Protein AF-A0A3R7FUA7-F1 (afdb_monomer)

Foldseek 3Di:
DDDPVVLVVVLVVLLVVLLVQLQVCVVPDPVVVVCVVVVFDFPPLCLLAAVLPSALLSLLLSCVVNVLPPCSSLSSLQSNLVVNVVVADDVNCPPDPVLSVLSNVLSNQLSVLQSVLDDPDNDLVSQLQSQLVSSLSSVVSNQVSCCVPVVTHGDPVCVVVSSVSSSNSRSVSRNVSVVVSVVVVVVVVD

pLDDT: mean 88.36, std 11.58, range [45.75, 98.44]

Solvent-accessible surface area (backbone atoms only — not comparable to full-atom values): 9441 Å² total; per-residue (Å²): 131,85,73,63,58,71,62,53,52,53,41,52,51,41,25,54,52,27,17,49,50,25,28,52,50,60,74,66,55,65,47,72,62,57,31,58,74,68,71,55,72,46,73,70,51,53,45,28,66,39,24,2,65,37,43,32,17,28,24,36,32,26,14,57,74,51,69,60,43,86,61,37,13,30,51,16,27,38,42,22,56,53,54,39,51,74,77,41,48,65,97,70,54,76,74,70,72,63,60,61,56,44,44,43,51,17,24,40,50,23,10,49,34,42,45,75,35,60,52,101,73,85,43,66,67,51,30,16,53,20,16,10,52,15,33,37,52,24,50,49,45,48,46,51,52,40,29,76,76,67,72,49,56,63,49,75,89,49,42,70,58,46,50,51,42,11,22,50,22,1,16,50,14,22,40,50,25,49,53,58,54,51,52,54,55,57,64,76,73,111

Sequence (190 aa):
MPTNDSSTIKNLLTIFVCAGAGTTINLTIPMKHILNSLGIFGPAGGMILFGGFIFVLWVTLAHLTTGCKKLSGVSTAILIPAFCMLVSPWYGVIDPPWFGIYGIIAFLIMGLMVEFSCKSKLSFARLGIGGGVANLLCLTVTWLAIGFHSHVWPSARFLPLYLAVAFMSGAVGAVIALVLTQRKKHETSL

Structure (mmCIF, N/CA/C/O backbone):
data_AF-A0A3R7FUA7-F1
#
_entry.id   AF-A0A3R7FUA7-F1
#
loop_
_atom_site.group_PDB
_atom_site.id
_atom_site.type_symbol
_atom_site.label_atom_id
_atom_site.label_alt_id
_atom_site.label_comp_id
_atom_site.label_asym_id
_atom_site.label_entity_id
_atom_site.label_seq_id
_atom_site.pdbx_PDB_ins_code
_atom_site.Cartn_x
_atom_site.Cartn_y
_atom_site.Cartn_z
_atom_site.occupancy
_atom_site.B_iso_or_equiv
_atom_site.auth_seq_id
_atom_site.auth_comp_id
_atom_site.auth_asym_id
_atom_site.auth_atom_id
_atom_site.pdbx_PDB_model_num
ATOM 1 N N . MET A 1 1 ? -0.866 1.221 36.320 1.00 45.75 1 MET A N 1
ATOM 2 C CA . MET A 1 1 ? -1.993 0.479 35.712 1.00 45.75 1 MET A CA 1
ATOM 3 C C . MET A 1 1 ? -1.415 -0.747 35.030 1.00 45.75 1 MET A C 1
ATOM 5 O O . MET A 1 1 ? -0.568 -0.546 34.167 1.00 45.75 1 MET A O 1
ATOM 9 N N . PRO A 1 2 ? -1.785 -1.976 35.423 1.00 46.53 2 PRO A N 1
ATOM 10 C CA . PRO A 1 2 ? -1.319 -3.158 34.716 1.00 46.53 2 PRO A CA 1
ATOM 11 C C . PRO A 1 2 ? -1.917 -3.130 33.308 1.00 46.53 2 PRO A C 1
ATOM 13 O O . PRO A 1 2 ? -3.118 -2.908 33.129 1.00 46.53 2 PRO A O 1
ATOM 16 N N . THR A 1 3 ? -1.064 -3.265 32.301 1.00 54.94 3 THR A N 1
ATOM 17 C CA . THR A 1 3 ? -1.494 -3.478 30.925 1.00 54.94 3 THR A CA 1
ATOM 18 C C . THR A 1 3 ? -2.333 -4.745 30.894 1.00 54.94 3 THR A C 1
ATOM 20 O O . THR A 1 3 ? -1.952 -5.766 31.449 1.00 54.94 3 THR A O 1
ATOM 23 N N . ASN A 1 4 ? -3.521 -4.683 30.299 1.00 66.00 4 ASN A N 1
ATOM 24 C CA . ASN A 1 4 ? -4.344 -5.871 30.128 1.00 66.00 4 ASN A CA 1
ATOM 25 C C . ASN A 1 4 ? -3.688 -6.739 29.038 1.00 66.00 4 ASN A C 1
ATOM 27 O O . ASN A 1 4 ? -3.966 -6.552 27.848 1.00 66.00 4 ASN A O 1
ATOM 31 N N . ASP A 1 5 ? -2.754 -7.604 29.439 1.00 69.69 5 ASP A N 1
ATOM 32 C CA . ASP A 1 5 ? -1.821 -8.334 28.568 1.00 69.69 5 ASP A CA 1
ATOM 33 C C . ASP A 1 5 ? -2.534 -9.128 27.466 1.00 69.69 5 ASP A C 1
ATOM 35 O O . ASP A 1 5 ? -2.086 -9.148 26.319 1.00 69.69 5 ASP A O 1
ATOM 39 N N . SER A 1 6 ? -3.725 -9.658 27.764 1.00 79.06 6 SER A N 1
ATOM 40 C CA . SER A 1 6 ? -4.599 -10.328 26.792 1.00 79.06 6 SER A CA 1
ATOM 41 C C . SER A 1 6 ? -4.962 -9.425 25.603 1.00 79.06 6 SER A C 1
ATOM 43 O O . SER A 1 6 ? -4.896 -9.830 24.438 1.00 79.06 6 SER A O 1
ATOM 45 N N . SER A 1 7 ? -5.278 -8.154 25.870 1.00 84.62 7 SER A N 1
ATOM 46 C CA . SER A 1 7 ? -5.603 -7.185 24.820 1.00 84.62 7 SER A CA 1
ATOM 47 C C . SER A 1 7 ? -4.377 -6.823 23.981 1.00 84.62 7 SER A C 1
ATOM 49 O O . SER A 1 7 ? -4.491 -6.642 22.768 1.00 84.62 7 SER A O 1
ATOM 51 N N . THR A 1 8 ? -3.194 -6.743 24.591 1.00 89.00 8 THR A N 1
ATOM 52 C CA . THR A 1 8 ? -1.937 -6.441 23.896 1.00 89.00 8 THR A CA 1
ATOM 53 C C . THR A 1 8 ? -1.554 -7.578 22.956 1.00 89.00 8 THR A C 1
ATOM 55 O O . THR A 1 8 ? -1.339 -7.328 21.768 1.00 89.00 8 THR A O 1
ATOM 58 N N . ILE A 1 9 ? -1.580 -8.822 23.443 1.00 92.44 9 ILE A N 1
ATOM 59 C CA . ILE A 1 9 ? -1.290 -10.026 22.651 1.00 92.44 9 ILE A CA 1
ATOM 60 C C . ILE A 1 9 ? -2.230 -10.118 21.447 1.00 92.44 9 ILE A C 1
ATOM 62 O O . ILE A 1 9 ? -1.773 -10.314 20.324 1.00 92.44 9 ILE A O 1
ATOM 66 N N . LYS A 1 10 ? -3.535 -9.886 21.641 1.00 92.94 10 LYS A N 1
ATOM 67 C CA . LYS A 1 10 ? -4.516 -9.888 20.545 1.00 92.94 10 LYS A CA 1
ATOM 68 C C . LYS A 1 10 ? -4.187 -8.866 19.449 1.00 92.94 10 LYS A C 1
ATOM 70 O O . LYS A 1 10 ? -4.361 -9.160 18.265 1.00 92.94 10 LYS A O 1
ATOM 75 N N . ASN A 1 11 ? -3.718 -7.673 19.818 1.00 94.44 11 ASN A N 1
ATOM 76 C CA . ASN A 1 11 ? -3.354 -6.644 18.839 1.00 94.44 11 ASN A CA 1
ATOM 77 C C . ASN A 1 11 ? -2.094 -7.023 18.061 1.00 94.44 11 ASN A C 1
ATOM 79 O O . ASN A 1 11 ? -2.078 -6.878 16.842 1.00 94.44 11 ASN A O 1
ATOM 83 N N . LEU A 1 12 ? -1.076 -7.545 18.750 1.00 96.06 12 LEU A N 1
ATOM 84 C CA . LEU A 1 12 ? 0.135 -8.045 18.102 1.00 96.06 12 LEU A CA 1
ATOM 85 C C . LEU A 1 12 ? -0.204 -9.181 17.136 1.00 96.06 12 LEU A C 1
ATOM 87 O O . LEU A 1 12 ? 0.150 -9.101 15.965 1.00 96.06 12 LEU A O 1
ATOM 91 N N . LEU A 1 13 ? -0.984 -10.170 17.577 1.00 96.62 13 LEU A N 1
ATOM 92 C CA . LEU A 1 13 ? -1.447 -11.262 16.720 1.00 96.62 13 LEU A CA 1
ATOM 93 C C . LEU A 1 13 ? -2.144 -10.728 15.461 1.00 96.62 13 LEU A C 1
ATOM 95 O O . LEU A 1 13 ? -1.849 -11.171 14.359 1.00 96.62 13 LEU A O 1
ATOM 99 N N . THR A 1 14 ? -3.029 -9.741 15.613 1.00 96.75 14 THR A N 1
ATOM 100 C CA . THR A 1 14 ? -3.745 -9.126 14.485 1.00 96.75 14 THR A CA 1
ATOM 101 C C . THR A 1 14 ? -2.782 -8.497 13.474 1.00 96.75 14 THR A C 1
ATOM 103 O O . THR A 1 14 ? -2.931 -8.721 12.274 1.00 96.75 14 THR A O 1
ATOM 106 N N . ILE A 1 15 ? -1.790 -7.739 13.954 1.00 98.06 15 ILE A N 1
ATOM 107 C CA . ILE A 1 15 ? -0.757 -7.102 13.124 1.00 98.06 15 ILE A CA 1
ATOM 108 C C . ILE A 1 15 ? 0.034 -8.164 12.349 1.00 98.06 15 ILE A C 1
ATOM 110 O O . ILE A 1 15 ? 0.140 -8.079 11.127 1.00 98.06 15 ILE A O 1
ATOM 114 N N . PHE A 1 16 ? 0.533 -9.192 13.041 1.00 98.12 16 PHE A N 1
ATOM 115 C CA . PHE A 1 16 ? 1.328 -10.261 12.431 1.00 98.12 16 PHE A CA 1
ATOM 116 C C . PHE A 1 16 ? 0.525 -11.085 11.419 1.00 98.12 16 PHE A C 1
ATOM 118 O O . PHE A 1 16 ? 1.023 -11.356 10.329 1.00 98.12 16 PHE A O 1
ATOM 125 N N . VAL A 1 17 ? -0.724 -11.440 11.735 1.00 98.06 17 VAL A N 1
ATOM 126 C CA . VAL A 1 17 ? -1.598 -12.205 10.831 1.00 98.06 17 VAL A CA 1
ATOM 127 C C . VAL A 1 17 ? -1.921 -11.407 9.570 1.00 98.06 17 VAL A C 1
ATOM 129 O O . VAL A 1 17 ? -1.840 -11.951 8.473 1.00 98.06 17 VAL A O 1
ATOM 132 N N . CYS A 1 18 ? -2.249 -10.119 9.696 1.00 98.19 18 CYS A 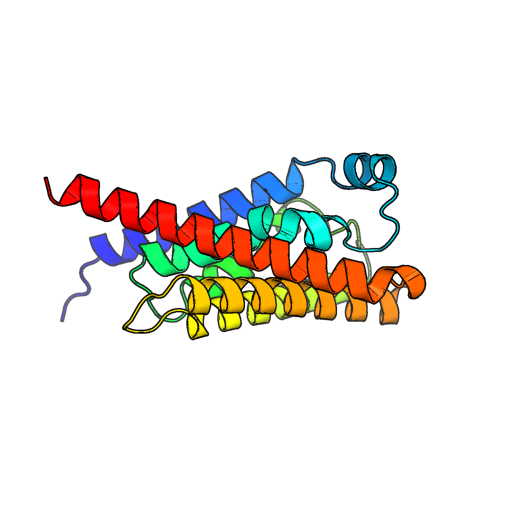N 1
ATOM 133 C CA . CYS A 1 18 ? -2.547 -9.287 8.530 1.00 98.19 18 CYS A CA 1
ATOM 134 C C . CYS A 1 18 ? -1.304 -9.060 7.660 1.00 98.19 18 CYS A C 1
ATOM 136 O O . CYS A 1 18 ? -1.396 -9.157 6.438 1.00 98.19 18 CYS A O 1
ATOM 138 N N . ALA A 1 19 ? -0.145 -8.805 8.275 1.00 97.81 19 ALA A N 1
ATOM 139 C CA . ALA A 1 19 ? 1.112 -8.686 7.542 1.00 97.81 19 ALA A CA 1
ATOM 140 C C . ALA A 1 19 ? 1.454 -9.994 6.813 1.00 97.81 19 ALA A C 1
ATOM 142 O O . ALA A 1 19 ? 1.740 -9.973 5.620 1.00 97.81 19 ALA A O 1
ATOM 143 N N . GLY A 1 20 ? 1.330 -11.134 7.500 1.00 96.88 20 GLY A N 1
ATOM 144 C CA . GLY A 1 20 ? 1.525 -12.460 6.918 1.00 96.88 20 GLY A CA 1
ATOM 145 C C . GLY A 1 20 ? 0.591 -12.724 5.739 1.00 96.88 20 GLY A C 1
ATOM 146 O O . GLY A 1 20 ? 1.057 -13.137 4.686 1.00 96.88 20 GLY A O 1
ATOM 147 N N . ALA A 1 21 ? -0.701 -12.409 5.863 1.00 97.19 21 ALA A N 1
ATOM 148 C CA . ALA A 1 21 ? -1.664 -12.573 4.775 1.00 97.19 21 ALA A CA 1
ATOM 149 C C . ALA A 1 21 ? -1.300 -11.730 3.540 1.00 97.19 21 ALA A C 1
ATOM 151 O O . ALA A 1 21 ? -1.256 -12.264 2.430 1.00 97.19 21 ALA A O 1
ATOM 152 N N . GLY A 1 22 ? -0.973 -10.446 3.725 1.00 95.69 22 GLY A N 1
ATOM 153 C CA . GLY A 1 22 ? -0.523 -9.579 2.631 1.00 95.69 22 GLY A CA 1
ATOM 154 C C . GLY A 1 22 ? 0.750 -10.102 1.957 1.00 95.69 22 GLY A C 1
ATOM 155 O O . GLY A 1 22 ? 0.827 -10.169 0.730 1.00 95.69 22 GLY A O 1
ATOM 156 N N . THR A 1 23 ? 1.721 -10.561 2.751 1.00 94.38 23 THR A N 1
ATOM 157 C CA . THR A 1 23 ? 2.947 -11.213 2.269 1.00 94.38 23 THR A CA 1
ATOM 158 C C . THR A 1 23 ? 2.655 -12.485 1.478 1.00 94.38 23 THR A C 1
ATOM 160 O O . THR A 1 23 ? 3.141 -12.628 0.358 1.00 94.38 23 THR A O 1
ATOM 163 N N . THR A 1 24 ? 1.854 -13.408 2.013 1.00 93.81 24 THR A N 1
ATOM 164 C CA . THR A 1 24 ? 1.534 -14.677 1.347 1.00 93.81 24 THR A CA 1
ATOM 165 C C . THR A 1 24 ? 0.848 -14.431 0.012 1.00 93.81 24 THR A C 1
ATOM 167 O O . THR A 1 24 ? 1.224 -15.035 -0.989 1.00 93.81 24 THR A O 1
ATOM 170 N N . ILE A 1 25 ? -0.111 -13.506 -0.044 1.00 92.81 25 ILE A N 1
ATOM 171 C CA . ILE A 1 25 ? -0.789 -13.144 -1.292 1.00 92.81 25 ILE A CA 1
ATOM 172 C C . ILE A 1 25 ? 0.213 -12.557 -2.293 1.00 92.81 25 ILE A C 1
ATOM 174 O O . ILE A 1 25 ? 0.232 -12.961 -3.454 1.00 92.81 25 ILE A O 1
ATOM 178 N N . ASN A 1 26 ? 1.091 -11.657 -1.842 1.00 90.81 26 ASN A N 1
ATOM 179 C CA . ASN A 1 26 ? 2.112 -11.055 -2.696 1.00 90.81 26 ASN A CA 1
ATOM 180 C C . ASN A 1 26 ? 3.083 -12.088 -3.295 1.00 90.81 26 ASN A C 1
ATOM 182 O O . ASN A 1 26 ? 3.507 -11.935 -4.436 1.00 90.81 26 ASN A O 1
ATOM 186 N N . LEU A 1 27 ? 3.435 -13.131 -2.539 1.00 88.56 27 LEU A N 1
ATOM 187 C CA . LEU A 1 27 ? 4.371 -14.170 -2.981 1.00 88.56 27 LEU A CA 1
ATOM 188 C C . LEU A 1 27 ? 3.715 -15.262 -3.840 1.00 88.56 27 LEU A C 1
ATOM 190 O O . LEU A 1 27 ? 4.407 -15.932 -4.601 1.00 88.56 27 LEU A O 1
ATOM 194 N N . THR A 1 28 ? 2.401 -15.461 -3.721 1.00 87.88 28 THR A N 1
ATOM 195 C CA . THR A 1 28 ? 1.694 -16.572 -4.384 1.00 87.88 28 THR A CA 1
ATOM 196 C C . THR A 1 28 ? 1.046 -16.183 -5.705 1.00 87.88 28 THR A C 1
ATOM 198 O O . THR A 1 28 ? 0.935 -17.029 -6.592 1.00 87.88 28 THR A O 1
ATOM 201 N N . ILE A 1 29 ? 0.620 -14.928 -5.878 1.00 83.69 29 ILE A N 1
ATOM 202 C CA . ILE A 1 29 ? -0.027 -14.511 -7.125 1.00 83.69 29 ILE A CA 1
ATOM 203 C C . ILE A 1 29 ? 1.041 -14.285 -8.213 1.00 83.69 29 ILE A C 1
ATOM 205 O O . ILE A 1 29 ? 1.915 -13.429 -8.043 1.00 83.69 29 ILE A O 1
ATOM 209 N N . PRO A 1 30 ? 0.963 -14.967 -9.377 1.00 82.56 30 PRO A N 1
ATOM 210 C CA . PRO A 1 30 ? 1.923 -14.813 -10.470 1.00 82.56 30 PRO A CA 1
ATOM 211 C C . PRO A 1 30 ? 1.677 -13.510 -11.249 1.00 82.56 30 PRO A C 1
ATOM 213 O O . PRO A 1 30 ? 1.289 -13.512 -12.420 1.00 82.56 30 PRO A O 1
ATOM 216 N N . MET A 1 31 ? 1.927 -12.370 -10.600 1.00 82.06 31 MET A N 1
ATOM 217 C CA . MET A 1 31 ? 1.611 -11.032 -11.108 1.00 82.06 31 MET A CA 1
ATOM 218 C C . MET A 1 31 ? 2.190 -10.771 -12.493 1.00 82.06 31 MET A C 1
ATOM 220 O O . MET A 1 31 ? 1.509 -10.211 -13.345 1.00 82.06 31 MET A O 1
ATOM 224 N N . LYS A 1 32 ? 3.416 -11.232 -12.758 1.00 76.50 32 LYS A N 1
ATOM 225 C CA . LYS A 1 32 ? 4.060 -11.073 -14.068 1.00 76.50 32 LYS A CA 1
ATOM 226 C C . LYS A 1 32 ? 3.235 -11.698 -15.201 1.00 76.50 32 LYS A C 1
ATOM 228 O O . LYS A 1 32 ? 3.101 -11.093 -16.258 1.00 76.50 32 LYS A O 1
ATOM 233 N N . HIS A 1 33 ? 2.661 -12.880 -14.980 1.00 80.50 33 HIS A N 1
ATOM 234 C CA . HIS A 1 33 ? 1.864 -13.570 -15.993 1.00 80.50 33 HIS A CA 1
ATOM 235 C C . HIS A 1 33 ? 0.512 -12.877 -16.225 1.00 80.50 33 HIS A C 1
ATOM 237 O O . HIS A 1 33 ? 0.109 -12.660 -17.369 1.00 80.50 33 HIS A O 1
ATOM 243 N N . ILE A 1 34 ? -0.146 -12.454 -15.141 1.00 83.12 34 ILE A N 1
ATOM 244 C CA . ILE A 1 34 ? -1.426 -11.734 -15.195 1.00 83.12 34 ILE A CA 1
ATOM 245 C C . ILE A 1 34 ? -1.263 -10.396 -15.929 1.00 83.12 34 ILE A C 1
ATOM 247 O O . ILE A 1 34 ? -2.035 -10.085 -16.831 1.00 83.12 34 ILE A O 1
ATOM 251 N N . LEU A 1 35 ? -0.237 -9.615 -15.584 1.00 82.62 35 LEU A N 1
ATOM 252 C CA . LEU A 1 35 ? -0.007 -8.287 -16.163 1.00 82.62 35 LEU A CA 1
ATOM 253 C C . LEU A 1 35 ? 0.345 -8.353 -17.648 1.00 82.62 35 LEU A C 1
ATOM 255 O O . LEU A 1 35 ? -0.184 -7.561 -18.425 1.00 82.62 35 LEU A O 1
ATOM 259 N N . ASN A 1 36 ? 1.167 -9.329 -18.048 1.00 79.88 36 ASN A N 1
ATOM 260 C CA . ASN A 1 36 ? 1.481 -9.560 -19.457 1.00 79.88 36 ASN A CA 1
ATOM 261 C C . ASN A 1 36 ? 0.218 -9.891 -20.266 1.00 79.88 36 ASN A C 1
ATOM 263 O O . ASN A 1 36 ? 0.051 -9.380 -21.369 1.00 79.88 36 ASN A O 1
ATOM 267 N N . SER A 1 37 ? -0.690 -10.690 -19.699 1.00 83.81 37 SER A N 1
ATOM 268 C CA . SER A 1 37 ? -1.960 -11.049 -20.347 1.00 83.81 37 SER A CA 1
ATOM 269 C C . SER A 1 37 ? -2.912 -9.855 -20.490 1.00 83.81 37 SER A C 1
ATOM 271 O O . SER A 1 37 ? -3.706 -9.805 -21.423 1.00 83.81 37 SER A O 1
ATOM 273 N N . LEU A 1 38 ? -2.815 -8.872 -19.590 1.00 81.44 38 LEU A N 1
ATOM 274 C CA . LEU A 1 38 ? -3.607 -7.637 -19.609 1.00 81.44 38 LEU A CA 1
ATOM 275 C C . LEU A 1 38 ? -2.951 -6.501 -20.413 1.00 81.44 38 LEU A C 1
ATOM 277 O O . LEU A 1 38 ? -3.492 -5.398 -20.461 1.00 81.44 38 LEU A O 1
ATOM 281 N N . GLY A 1 39 ? -1.779 -6.736 -21.014 1.00 78.50 39 GLY A N 1
ATOM 282 C CA . GLY A 1 39 ? -1.027 -5.706 -21.735 1.00 78.50 39 GLY A CA 1
ATOM 283 C C . GLY A 1 39 ? -0.529 -4.565 -20.840 1.00 78.50 39 GLY A C 1
ATOM 284 O O . GLY A 1 39 ? -0.281 -3.462 -21.327 1.00 78.50 39 GLY A O 1
ATOM 285 N N . ILE A 1 40 ? -0.398 -4.798 -19.529 1.00 77.38 40 ILE A N 1
ATOM 286 C CA . ILE A 1 40 ? 0.138 -3.810 -18.589 1.00 77.38 40 ILE A CA 1
ATOM 287 C C . ILE A 1 40 ? 1.643 -3.992 -18.515 1.00 77.38 40 ILE A C 1
ATOM 289 O O . ILE A 1 40 ? 2.160 -4.893 -17.854 1.00 77.38 40 ILE A O 1
ATOM 293 N N . PHE A 1 41 ? 2.344 -3.087 -19.186 1.00 73.94 41 PHE A N 1
ATOM 294 C CA . PHE A 1 41 ? 3.797 -3.062 -19.219 1.00 73.94 41 PHE A CA 1
ATOM 295 C C . PHE A 1 41 ? 4.326 -2.000 -18.258 1.00 73.94 41 PHE A C 1
ATOM 297 O O . PHE A 1 41 ? 3.863 -0.852 -18.254 1.00 73.94 41 PHE A O 1
ATOM 304 N N . GLY A 1 42 ? 5.310 -2.388 -17.452 1.00 75.69 42 GLY A N 1
ATOM 305 C CA . GLY A 1 42 ? 6.009 -1.488 -16.545 1.00 75.69 42 GLY A CA 1
ATOM 306 C C . GLY A 1 42 ? 6.370 -2.130 -15.206 1.00 75.69 42 GLY A C 1
ATOM 307 O O . GLY A 1 42 ? 5.872 -3.207 -14.859 1.00 75.69 42 GLY A O 1
ATOM 308 N N . PRO A 1 43 ? 7.246 -1.468 -14.438 1.00 83.88 43 PRO A N 1
ATOM 309 C CA . PRO A 1 43 ? 7.654 -1.950 -13.131 1.00 83.88 43 PRO A CA 1
ATOM 310 C C . PRO A 1 43 ? 6.488 -1.878 -12.142 1.00 83.88 43 PRO A C 1
ATOM 312 O O . PRO A 1 43 ? 5.637 -0.990 -12.225 1.00 83.88 43 PRO A O 1
ATOM 315 N N . ALA A 1 44 ? 6.462 -2.809 -11.186 1.00 84.88 44 ALA A N 1
ATOM 316 C CA . ALA A 1 44 ? 5.476 -2.834 -10.105 1.00 84.88 44 ALA A CA 1
ATOM 317 C C . ALA A 1 44 ? 3.997 -2.813 -10.561 1.00 84.88 44 ALA A C 1
ATOM 319 O O . ALA A 1 44 ? 3.121 -2.372 -9.815 1.00 84.88 44 ALA A O 1
ATOM 320 N N . GLY A 1 45 ? 3.685 -3.336 -11.756 1.00 85.00 45 GLY A N 1
ATOM 321 C CA . GLY A 1 45 ? 2.315 -3.341 -12.288 1.00 85.00 45 GLY A CA 1
ATOM 322 C C . GLY A 1 45 ? 1.294 -4.035 -11.378 1.00 85.00 45 GLY A C 1
ATOM 323 O O . GLY A 1 45 ? 0.112 -3.699 -11.390 1.00 85.00 45 GLY A O 1
ATOM 324 N N . GLY A 1 46 ? 1.750 -4.944 -10.511 1.00 87.56 46 GLY A N 1
ATOM 325 C CA . GLY A 1 46 ? 0.869 -5.611 -9.563 1.00 87.56 46 GLY A CA 1
ATOM 326 C C . GLY A 1 46 ? 0.313 -4.672 -8.497 1.00 87.56 46 GLY A C 1
ATOM 327 O O . GLY A 1 46 ? -0.845 -4.809 -8.117 1.00 87.56 46 GLY A O 1
ATOM 328 N N . MET A 1 47 ? 1.078 -3.654 -8.092 1.00 90.44 47 MET A N 1
ATOM 329 C CA . MET A 1 47 ? 0.601 -2.623 -7.166 1.00 90.44 47 MET A CA 1
ATOM 330 C C . MET A 1 47 ? -0.400 -1.662 -7.805 1.00 90.44 47 MET A C 1
ATOM 332 O O . MET A 1 47 ? -1.282 -1.164 -7.106 1.00 90.44 47 MET A O 1
ATOM 336 N N . ILE A 1 48 ? -0.304 -1.447 -9.122 1.00 93.31 48 ILE A N 1
ATOM 337 C CA . ILE A 1 48 ? -1.268 -0.635 -9.875 1.00 93.31 48 ILE A CA 1
ATOM 338 C C . ILE A 1 48 ? -2.659 -1.261 -9.764 1.00 93.31 48 ILE A C 1
ATOM 340 O O . ILE A 1 48 ? -3.605 -0.605 -9.345 1.00 93.31 48 ILE A O 1
ATOM 344 N N . LEU A 1 49 ? -2.782 -2.543 -10.113 1.00 91.75 49 LEU A N 1
ATOM 345 C CA . 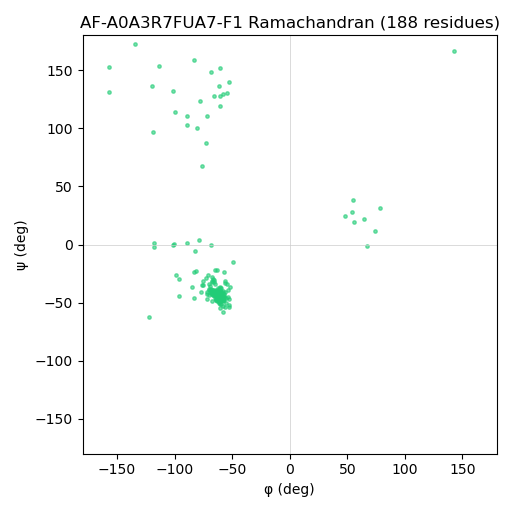LEU A 1 49 ? -4.078 -3.219 -10.153 1.00 91.75 49 LEU A CA 1
ATOM 346 C C . LEU A 1 49 ? -4.530 -3.730 -8.784 1.00 91.75 49 LEU A C 1
ATOM 348 O O . LEU A 1 49 ? -5.682 -3.548 -8.392 1.00 91.75 49 LEU A O 1
ATOM 352 N N . PHE A 1 50 ? -3.629 -4.376 -8.050 1.00 93.25 50 PHE A N 1
ATOM 353 C CA . PHE A 1 50 ? -3.969 -5.183 -6.880 1.00 93.25 50 PHE A CA 1
ATOM 354 C C . PHE A 1 50 ? -3.348 -4.667 -5.582 1.00 93.25 50 PHE A C 1
ATOM 356 O O . PHE A 1 50 ? -3.604 -5.253 -4.535 1.00 93.25 50 PHE A O 1
ATOM 363 N N . GLY A 1 51 ? -2.592 -3.562 -5.593 1.00 94.69 51 GLY A N 1
ATOM 364 C CA . GLY A 1 51 ? -1.958 -3.019 -4.382 1.00 94.69 51 GLY A CA 1
ATOM 365 C C . GLY A 1 51 ? -2.957 -2.733 -3.255 1.00 94.69 51 GLY A C 1
ATOM 366 O O . GLY A 1 51 ? -2.658 -2.940 -2.078 1.00 94.69 51 GLY A O 1
ATOM 367 N N . GLY A 1 52 ? -4.192 -2.377 -3.609 1.00 97.06 52 GLY A N 1
ATOM 368 C CA . GLY A 1 52 ? -5.293 -2.266 -2.666 1.00 97.06 52 GLY A CA 1
ATOM 369 C C . GLY A 1 52 ? -5.640 -3.561 -1.944 1.00 97.06 52 GLY A C 1
ATOM 370 O O . GLY A 1 52 ? -5.764 -3.574 -0.725 1.00 97.06 52 GLY A O 1
ATOM 371 N N . PHE A 1 53 ? -5.782 -4.655 -2.688 1.00 96.62 53 PHE A N 1
ATOM 372 C CA . PHE A 1 53 ? -6.143 -5.960 -2.137 1.00 96.62 53 PHE A CA 1
ATOM 373 C C . PHE A 1 53 ? -4.962 -6.648 -1.440 1.00 96.62 53 PHE A C 1
ATOM 375 O O . PHE A 1 53 ? -5.130 -7.234 -0.374 1.00 96.62 53 PHE A O 1
ATOM 382 N N . ILE A 1 54 ? -3.763 -6.557 -2.019 1.00 95.19 54 ILE A N 1
ATOM 383 C CA . ILE A 1 54 ? -2.557 -7.229 -1.517 1.00 95.19 54 ILE A CA 1
ATOM 384 C C . ILE A 1 54 ? -1.995 -6.509 -0.285 1.00 95.19 54 ILE A C 1
ATOM 386 O O . ILE A 1 54 ? -1.500 -7.168 0.625 1.00 95.19 54 ILE A O 1
ATOM 390 N N . PHE A 1 55 ? -2.091 -5.176 -0.214 1.00 97.12 55 PHE A N 1
ATOM 391 C CA . PHE A 1 55 ? -1.451 -4.394 0.849 1.00 97.12 55 PHE A CA 1
ATOM 392 C C . PHE A 1 55 ? -2.436 -3.542 1.649 1.00 97.12 55 PHE A C 1
ATOM 394 O O . PHE A 1 55 ? -2.607 -3.770 2.848 1.00 97.12 55 PHE A O 1
ATOM 401 N N . VAL A 1 56 ? -3.114 -2.581 1.010 1.00 98.31 56 VAL A N 1
ATOM 402 C CA . VAL A 1 56 ? -3.921 -1.576 1.733 1.00 98.31 56 VAL A CA 1
ATOM 403 C C . VAL A 1 56 ? -5.031 -2.216 2.565 1.00 98.31 56 VAL A C 1
ATOM 405 O O . VAL A 1 56 ? -5.251 -1.793 3.700 1.00 98.31 56 VAL A O 1
ATOM 408 N N . LEU A 1 57 ? -5.697 -3.247 2.042 1.00 98.38 57 LEU A N 1
ATOM 409 C CA . LEU A 1 57 ? -6.730 -4.018 2.732 1.00 98.38 57 LEU A CA 1
ATOM 410 C C . LEU A 1 57 ? -6.228 -4.530 4.083 1.00 98.38 57 LEU A C 1
ATOM 412 O O . LEU A 1 57 ? -6.852 -4.262 5.105 1.00 98.38 57 LEU A O 1
ATOM 416 N N . TRP A 1 58 ? -5.091 -5.223 4.101 1.00 98.44 58 TRP A N 1
ATOM 417 C CA . TRP A 1 58 ? -4.556 -5.872 5.299 1.00 98.44 58 TRP A CA 1
ATOM 418 C C . TRP A 1 58 ? -4.010 -4.869 6.308 1.00 98.44 58 TRP A C 1
ATOM 420 O O . TRP A 1 58 ? -4.275 -4.989 7.504 1.00 98.44 58 TRP A O 1
ATOM 430 N N . VAL A 1 59 ? -3.319 -3.831 5.827 1.00 98.38 59 VAL A N 1
ATOM 431 C CA . VAL A 1 59 ? -2.835 -2.726 6.666 1.00 98.38 59 VAL A CA 1
ATOM 432 C C . VAL A 1 59 ? -4.009 -2.000 7.328 1.00 98.38 59 VAL A C 1
ATOM 434 O O . VAL A 1 59 ? -4.005 -1.763 8.538 1.00 98.38 59 VAL A O 1
ATOM 437 N N . THR A 1 60 ? -5.052 -1.696 6.553 1.00 97.94 60 THR A N 1
ATOM 438 C CA . THR A 1 60 ? -6.261 -1.030 7.053 1.00 97.94 60 THR A CA 1
ATOM 439 C C . THR A 1 60 ? -7.029 -1.933 8.010 1.00 97.94 60 THR A C 1
ATOM 441 O O . THR A 1 60 ? -7.442 -1.480 9.075 1.00 97.94 60 THR A O 1
ATOM 444 N N . LEU A 1 61 ? -7.186 -3.217 7.687 1.00 97.38 61 LEU A N 1
ATOM 445 C CA . LEU A 1 61 ? -7.897 -4.179 8.524 1.00 97.38 61 LEU A CA 1
ATOM 446 C C . LEU A 1 61 ? -7.218 -4.350 9.886 1.00 97.38 61 LEU A C 1
ATOM 448 O O . LEU A 1 61 ? -7.908 -4.329 10.908 1.00 97.38 61 LEU A O 1
ATOM 452 N N . ALA A 1 62 ? -5.887 -4.450 9.925 1.00 97.25 62 ALA A N 1
ATOM 453 C CA . ALA A 1 62 ? -5.134 -4.503 11.174 1.00 97.25 62 ALA A CA 1
ATOM 454 C C . ALA A 1 62 ? -5.329 -3.228 12.003 1.00 97.25 62 ALA A C 1
ATOM 456 O O . ALA A 1 62 ? -5.651 -3.292 13.194 1.00 97.25 62 ALA A O 1
ATOM 457 N N . HIS A 1 63 ? -5.202 -2.061 11.368 1.00 96.31 63 HIS A N 1
ATOM 458 C CA . HIS A 1 63 ? -5.371 -0.783 12.051 1.00 96.31 63 HIS A CA 1
ATOM 459 C C . HIS A 1 63 ? -6.784 -0.624 12.635 1.00 96.31 63 HIS A C 1
ATOM 461 O O . HIS A 1 63 ? -6.944 -0.278 13.804 1.00 96.31 63 HIS A O 1
ATOM 467 N N . LEU A 1 64 ? -7.825 -0.959 11.869 1.00 95.19 64 LEU A N 1
ATOM 468 C CA . LEU A 1 64 ? -9.213 -0.894 12.330 1.00 95.19 64 LEU A CA 1
ATOM 469 C C . LEU A 1 64 ? -9.514 -1.909 13.441 1.00 95.19 64 LEU A C 1
ATOM 471 O O . LEU A 1 64 ? -10.154 -1.565 14.436 1.00 95.19 64 LEU A O 1
ATOM 475 N N . THR A 1 65 ? -9.039 -3.148 13.299 1.00 94.38 65 THR A N 1
ATOM 476 C CA . THR A 1 65 ? -9.301 -4.240 14.255 1.00 94.38 65 THR A CA 1
ATOM 477 C C . THR A 1 65 ? -8.629 -3.994 15.603 1.00 94.38 65 THR A C 1
ATOM 479 O O . THR A 1 65 ? -9.177 -4.356 16.643 1.00 94.38 65 THR A O 1
ATOM 482 N N . THR A 1 66 ? -7.480 -3.319 15.606 1.00 93.31 66 THR A N 1
ATOM 483 C CA . THR A 1 66 ? -6.798 -2.891 16.837 1.00 93.31 66 THR A CA 1
ATOM 484 C C . THR A 1 66 ? -7.411 -1.632 17.463 1.00 93.31 66 THR A C 1
ATOM 486 O O . THR A 1 66 ? -6.908 -1.145 18.475 1.00 93.31 66 THR A O 1
ATOM 489 N N . GLY A 1 67 ? -8.508 -1.105 16.903 1.00 90.94 67 GLY A N 1
ATOM 490 C CA . GLY A 1 67 ? -9.197 0.085 17.403 1.00 90.94 67 GLY A CA 1
ATOM 491 C C . GLY A 1 67 ? -8.507 1.393 17.020 1.00 90.94 67 GLY A C 1
ATOM 492 O O . GLY A 1 67 ? -8.547 2.349 17.788 1.00 90.94 67 GLY A O 1
ATOM 493 N N . CYS A 1 68 ? -7.843 1.426 15.864 1.00 92.06 68 CYS A N 1
ATOM 494 C CA . CYS A 1 68 ? -7.026 2.544 15.394 1.00 92.06 68 CYS A CA 1
ATOM 495 C C . CYS A 1 68 ? -5.937 2.953 16.392 1.00 92.06 68 CYS A C 1
ATOM 497 O O . CYS A 1 68 ? -5.634 4.133 16.580 1.00 92.06 68 CYS A O 1
ATOM 499 N N . LYS A 1 69 ? -5.328 1.953 17.045 1.00 91.56 69 LYS A N 1
ATOM 500 C CA . LYS A 1 69 ? -4.162 2.164 17.906 1.00 91.56 69 LYS A CA 1
ATOM 501 C C . LYS A 1 69 ? -3.005 2.718 17.086 1.00 91.56 69 LYS A C 1
ATOM 503 O O . LYS A 1 69 ? -2.719 2.222 15.995 1.00 91.56 69 LYS A O 1
ATOM 508 N N . LYS A 1 70 ? -2.318 3.714 17.642 1.00 91.94 70 LYS A N 1
ATOM 509 C CA . LYS A 1 70 ? -1.131 4.323 17.033 1.00 91.94 70 LYS A CA 1
ATOM 510 C C . LYS A 1 70 ? -0.102 3.245 16.671 1.00 91.94 70 LYS A C 1
ATOM 512 O O . LYS A 1 70 ? 0.108 2.326 17.461 1.00 91.94 70 LYS A O 1
ATOM 517 N N . LEU A 1 71 ? 0.540 3.382 15.513 1.00 94.88 71 LEU A N 1
ATOM 518 C CA . LEU A 1 71 ? 1.562 2.477 14.974 1.00 94.88 71 LEU A CA 1
ATOM 519 C C . LEU A 1 71 ? 1.087 1.075 14.578 1.00 94.88 71 LEU A C 1
ATOM 521 O O . LEU A 1 71 ? 1.901 0.302 14.083 1.00 94.88 71 LEU A O 1
ATOM 525 N N . SER A 1 72 ? -0.183 0.705 14.749 1.00 96.25 72 SER A N 1
ATOM 526 C CA . SER A 1 72 ? -0.652 -0.620 14.314 1.00 96.25 72 SER A CA 1
ATOM 527 C C . SER A 1 72 ? -0.699 -0.753 12.788 1.00 96.25 72 SER A C 1
ATOM 529 O O . SER A 1 72 ? -0.328 -1.800 12.257 1.00 96.25 72 SER A O 1
ATOM 531 N N . GLY A 1 73 ? -1.091 0.305 12.072 1.00 96.69 73 GLY A N 1
ATOM 532 C CA . GLY A 1 73 ? -1.092 0.334 10.611 1.00 96.69 73 GLY A CA 1
ATOM 533 C C . GLY A 1 73 ? 0.333 0.403 10.074 1.00 96.69 73 GLY A C 1
ATOM 534 O O . GLY A 1 73 ? 0.712 -0.400 9.227 1.00 96.69 73 GLY A O 1
ATOM 535 N N . VAL A 1 74 ? 1.159 1.287 10.638 1.00 97.88 74 VAL A N 1
ATOM 536 C CA . VAL A 1 74 ? 2.579 1.416 10.274 1.00 97.88 74 VAL A CA 1
ATOM 537 C C . VAL A 1 74 ? 3.343 0.113 10.512 1.00 97.88 74 VAL A C 1
ATOM 539 O O . VAL A 1 74 ? 4.033 -0.353 9.610 1.00 97.88 74 VAL A O 1
ATOM 542 N N . SER A 1 75 ? 3.182 -0.513 11.680 1.00 97.81 75 SER A N 1
ATOM 543 C CA . SER A 1 75 ? 3.840 -1.792 11.988 1.00 97.81 75 SER A CA 1
ATOM 544 C C . SER A 1 75 ? 3.419 -2.887 11.013 1.00 97.81 75 SER A C 1
ATOM 546 O O . SER A 1 75 ? 4.271 -3.593 10.484 1.00 97.81 75 SER A O 1
ATOM 548 N N . THR A 1 76 ? 2.117 -2.996 10.721 1.00 98.25 76 THR A N 1
ATOM 549 C CA . THR A 1 76 ? 1.611 -3.976 9.746 1.00 98.25 76 THR A CA 1
ATOM 550 C C . THR A 1 76 ? 2.213 -3.727 8.367 1.00 98.25 76 THR A C 1
ATOM 552 O O . THR A 1 76 ? 2.685 -4.662 7.728 1.00 98.25 76 THR A O 1
ATOM 555 N N . ALA A 1 77 ? 2.243 -2.468 7.923 1.00 97.88 77 ALA A N 1
ATOM 556 C CA . ALA A 1 77 ? 2.772 -2.105 6.619 1.00 97.88 77 ALA A CA 1
ATOM 557 C C . ALA A 1 77 ? 4.263 -2.432 6.492 1.00 97.88 77 ALA A C 1
ATOM 559 O O . ALA A 1 77 ? 4.647 -3.004 5.486 1.00 97.88 77 ALA A O 1
ATOM 560 N N . ILE A 1 78 ? 5.092 -2.137 7.499 1.00 97.00 78 ILE A N 1
ATOM 561 C C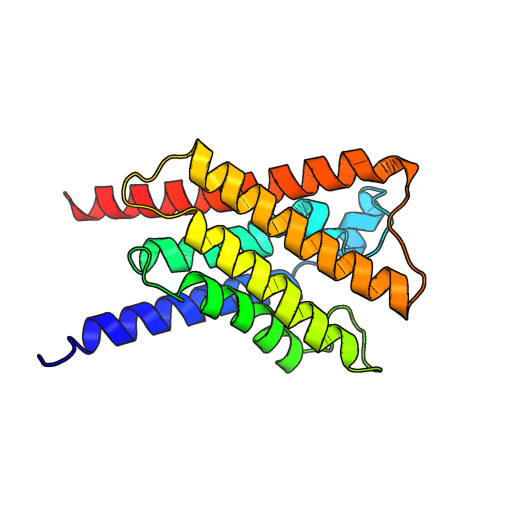A . ILE A 1 78 ? 6.541 -2.417 7.470 1.00 97.00 78 ILE A CA 1
ATOM 562 C C . ILE A 1 78 ? 6.841 -3.921 7.543 1.00 97.00 78 ILE A C 1
ATOM 564 O O . ILE A 1 78 ? 7.798 -4.389 6.925 1.00 97.00 78 ILE A O 1
ATOM 568 N N . LEU A 1 79 ? 6.027 -4.694 8.267 1.00 96.62 79 LEU A N 1
ATOM 569 C CA . LEU A 1 79 ? 6.219 -6.142 8.370 1.00 96.62 79 LEU A CA 1
ATOM 570 C C . LEU A 1 79 ? 6.015 -6.862 7.033 1.00 96.62 79 LEU A C 1
ATOM 572 O O . LEU A 1 79 ? 6.692 -7.853 6.787 1.00 96.62 79 LEU A O 1
ATOM 576 N N . ILE A 1 80 ? 5.148 -6.360 6.148 1.00 95.44 80 ILE A N 1
ATOM 577 C CA . ILE A 1 80 ? 4.904 -6.975 4.833 1.00 95.44 80 ILE A CA 1
ATOM 578 C C . ILE A 1 80 ? 6.191 -7.079 3.984 1.00 95.44 80 ILE A C 1
ATOM 580 O O . ILE A 1 80 ? 6.563 -8.197 3.605 1.00 95.44 80 ILE A O 1
ATOM 584 N N . PRO A 1 81 ? 6.904 -5.974 3.671 1.00 91.75 81 PRO A N 1
ATOM 585 C CA . PRO A 1 81 ? 8.159 -6.045 2.939 1.00 91.75 81 PRO A CA 1
ATOM 586 C C . PRO A 1 81 ? 9.254 -6.746 3.734 1.00 91.75 81 PRO A C 1
ATOM 588 O O . PRO A 1 81 ? 10.044 -7.463 3.125 1.00 91.75 81 PRO A O 1
ATOM 591 N N . ALA A 1 82 ? 9.275 -6.631 5.068 1.00 91.44 82 ALA A N 1
ATOM 592 C CA . ALA A 1 82 ? 10.216 -7.381 5.896 1.00 91.44 82 ALA A CA 1
ATOM 593 C C . ALA A 1 82 ? 10.043 -8.900 5.722 1.00 91.44 82 ALA A C 1
ATOM 595 O O . ALA A 1 82 ? 11.017 -9.595 5.451 1.00 91.44 82 ALA A O 1
ATOM 596 N N . PHE A 1 83 ? 8.814 -9.419 5.793 1.00 92.75 83 PHE A N 1
ATOM 597 C CA . PHE A 1 83 ? 8.547 -10.846 5.614 1.00 92.75 83 PHE A CA 1
ATOM 598 C C . PHE A 1 83 ? 8.831 -11.330 4.198 1.00 92.75 83 PHE A C 1
ATOM 600 O O . PHE A 1 83 ? 9.406 -12.400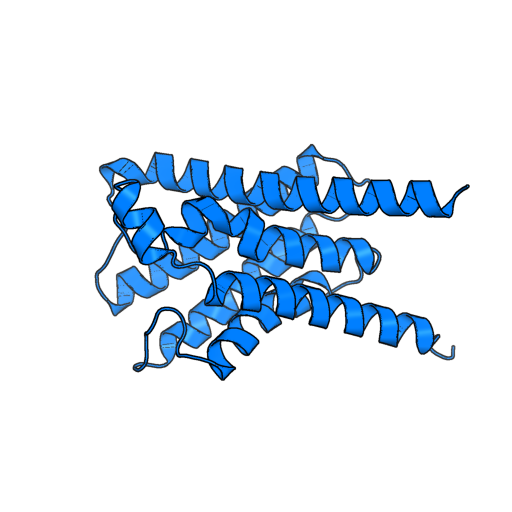 4.029 1.00 92.75 83 PHE A O 1
ATOM 607 N N . CYS A 1 84 ? 8.476 -10.561 3.170 1.00 88.00 84 CYS A N 1
ATOM 608 C CA . CYS A 1 84 ? 8.826 -10.951 1.807 1.00 88.00 84 CYS A CA 1
ATOM 609 C C . CYS A 1 84 ? 10.346 -11.015 1.605 1.00 88.00 84 CYS A C 1
ATOM 611 O O . CYS A 1 84 ? 10.815 -11.953 0.966 1.00 88.00 84 CYS A O 1
ATOM 613 N N . MET A 1 85 ? 11.109 -10.077 2.184 1.00 85.88 85 MET A N 1
ATOM 614 C CA . MET A 1 85 ? 12.577 -10.079 2.124 1.00 85.88 85 MET A CA 1
ATOM 615 C C . MET A 1 85 ? 13.217 -11.274 2.849 1.00 85.88 85 MET A C 1
ATOM 617 O O . MET A 1 85 ? 14.335 -11.642 2.502 1.00 85.88 85 MET A O 1
ATOM 621 N N . LEU A 1 86 ? 12.523 -11.918 3.797 1.00 85.88 86 LEU A N 1
ATOM 622 C CA . LEU A 1 86 ? 12.987 -13.174 4.406 1.00 85.88 86 LEU A CA 1
ATOM 623 C C . LEU A 1 86 ? 12.899 -14.372 3.448 1.00 85.88 86 LEU A C 1
ATOM 625 O O . LEU A 1 86 ? 13.627 -15.343 3.627 1.00 85.88 86 LEU A O 1
ATOM 629 N N . VAL A 1 87 ? 11.996 -14.328 2.464 1.00 81.50 87 VAL A N 1
ATOM 630 C CA . VAL A 1 87 ? 11.746 -15.447 1.538 1.00 81.50 87 VAL A CA 1
ATOM 631 C C . VAL A 1 87 ? 12.519 -15.278 0.237 1.00 81.50 87 VAL A C 1
ATOM 633 O O . VAL A 1 87 ? 13.096 -16.230 -0.281 1.00 81.50 87 VAL A O 1
ATOM 636 N N . SER A 1 88 ? 12.510 -14.072 -0.322 1.00 69.12 88 SER A N 1
ATOM 637 C CA . SER A 1 88 ? 13.147 -13.781 -1.602 1.00 69.12 88 SER A CA 1
ATOM 638 C C . SER A 1 88 ? 13.469 -12.292 -1.714 1.00 69.12 88 SER A C 1
ATOM 640 O O . SER A 1 88 ? 12.742 -11.473 -1.144 1.00 69.12 88 SER A O 1
ATOM 642 N N . PRO A 1 89 ? 14.492 -11.907 -2.493 1.00 67.44 89 PRO A N 1
ATOM 643 C CA . PRO A 1 89 ? 14.733 -10.505 -2.794 1.00 67.44 89 PRO A CA 1
ATOM 644 C C . PRO A 1 89 ? 13.471 -9.861 -3.382 1.00 67.44 89 PRO A C 1
ATOM 646 O O . PRO A 1 89 ? 12.844 -10.398 -4.299 1.00 67.44 89 PRO A O 1
ATOM 649 N N . TRP A 1 90 ? 13.076 -8.712 -2.834 1.00 67.50 90 TRP A N 1
ATOM 650 C CA . TRP A 1 90 ? 11.844 -8.023 -3.219 1.00 67.50 90 TRP A CA 1
ATOM 651 C C . TRP A 1 90 ? 11.904 -7.643 -4.714 1.00 67.50 90 TRP A C 1
ATOM 653 O O . TRP A 1 90 ? 12.895 -7.085 -5.179 1.00 67.50 90 TRP A O 1
ATOM 663 N N . TYR A 1 91 ? 10.874 -8.013 -5.488 1.00 61.06 91 TYR A N 1
ATOM 664 C CA . TYR A 1 91 ? 10.840 -7.960 -6.967 1.00 61.06 91 TYR A CA 1
ATOM 665 C C . TYR A 1 91 ? 12.069 -8.564 -7.691 1.00 61.06 91 TYR A C 1
ATOM 667 O O . TYR A 1 91 ? 12.350 -8.201 -8.833 1.00 61.06 91 TYR A O 1
ATOM 675 N N . GLY A 1 92 ? 12.795 -9.498 -7.066 1.00 60.78 92 GLY A N 1
ATOM 676 C CA . GLY A 1 92 ? 13.970 -10.141 -7.663 1.00 60.78 92 GLY A CA 1
ATOM 677 C C . GLY A 1 92 ? 15.219 -9.255 -7.734 1.00 60.78 92 GLY A C 1
ATOM 678 O O . GLY A 1 92 ? 16.182 -9.629 -8.399 1.00 60.78 92 GLY A O 1
ATOM 679 N N . VAL A 1 93 ? 15.226 -8.099 -7.058 1.00 61.34 93 VAL A N 1
ATOM 680 C CA . VAL A 1 93 ? 16.412 -7.238 -6.948 1.00 61.34 93 VAL A CA 1
ATOM 681 C C . VAL A 1 93 ? 17.325 -7.806 -5.862 1.00 61.34 93 VAL A C 1
ATOM 683 O O . VAL A 1 93 ? 17.059 -7.644 -4.674 1.00 61.34 93 VAL A O 1
ATOM 686 N N . ILE A 1 94 ? 18.365 -8.527 -6.284 1.00 62.16 94 ILE A N 1
ATOM 687 C CA . ILE A 1 94 ? 19.327 -9.208 -5.399 1.00 62.16 94 ILE A CA 1
ATOM 688 C C . ILE A 1 94 ? 20.434 -8.244 -4.949 1.00 62.16 94 ILE A C 1
ATOM 690 O O . ILE A 1 94 ? 20.879 -8.306 -3.808 1.00 62.16 94 ILE A O 1
ATOM 694 N N . ASP A 1 95 ? 20.853 -7.343 -5.839 1.00 56.00 95 ASP A N 1
ATOM 695 C CA . ASP A 1 95 ? 21.987 -6.442 -5.638 1.00 56.00 95 ASP A CA 1
ATOM 696 C C . ASP A 1 95 ? 21.811 -5.220 -6.565 1.00 56.00 95 ASP A C 1
ATOM 698 O O . ASP A 1 95 ? 21.517 -5.424 -7.751 1.00 56.00 95 ASP A O 1
ATOM 702 N N . PRO A 1 96 ? 21.949 -3.957 -6.105 1.00 57.75 96 PRO A N 1
ATOM 703 C CA . PRO A 1 96 ? 22.256 -3.519 -4.737 1.00 57.75 96 PRO A CA 1
ATOM 704 C C . PRO A 1 96 ? 21.069 -3.419 -3.749 1.00 57.75 96 PRO A C 1
ATOM 706 O O . PRO A 1 96 ? 19.916 -3.273 -4.155 1.00 57.75 96 PRO A O 1
ATOM 709 N N . PRO A 1 97 ? 21.335 -3.448 -2.421 1.00 67.31 97 PRO A N 1
ATOM 710 C CA . PRO A 1 97 ? 20.325 -3.545 -1.351 1.00 67.31 97 PRO A CA 1
ATOM 711 C C . PRO A 1 97 ? 19.423 -2.309 -1.189 1.00 67.31 97 PRO A C 1
ATOM 713 O O . PRO A 1 97 ? 18.522 -2.307 -0.344 1.00 67.31 97 PRO A O 1
ATOM 716 N N . TRP A 1 98 ? 19.624 -1.259 -1.997 1.00 76.19 98 TRP A N 1
ATOM 717 C CA . TRP A 1 98 ? 18.828 -0.025 -1.967 1.00 76.19 98 TRP A CA 1
ATOM 718 C C . TRP A 1 98 ? 17.332 -0.317 -2.045 1.00 76.19 98 TRP A C 1
ATOM 720 O O . TRP A 1 98 ? 16.539 0.334 -1.367 1.00 76.19 98 TRP A O 1
ATOM 730 N N . PHE A 1 99 ? 16.933 -1.324 -2.819 1.00 75.38 99 PHE A N 1
ATOM 731 C CA . PHE A 1 99 ? 15.526 -1.594 -3.066 1.00 75.38 99 PHE A CA 1
ATOM 732 C C . PHE A 1 99 ? 14.763 -2.056 -1.816 1.00 75.38 99 PHE A C 1
ATOM 734 O O . PHE A 1 99 ? 13.591 -1.713 -1.656 1.00 75.38 99 PHE A O 1
ATOM 741 N N . GLY A 1 100 ? 15.435 -2.729 -0.875 1.00 81.06 100 GLY A N 1
ATOM 742 C CA . GLY A 1 100 ? 14.859 -3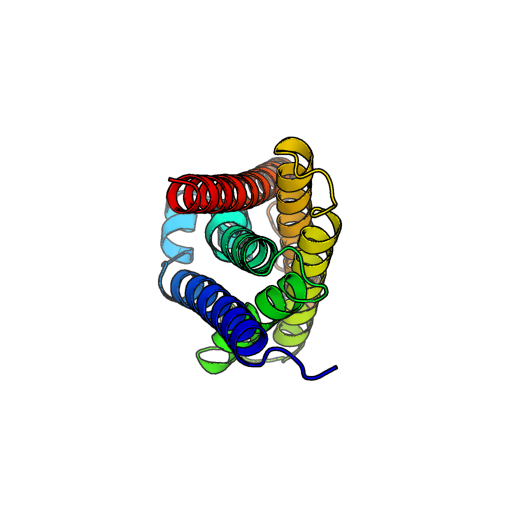.047 0.434 1.00 81.06 100 GLY A CA 1
ATOM 743 C C . GLY A 1 100 ? 14.568 -1.792 1.264 1.00 81.06 100 GLY A C 1
ATOM 744 O O . GLY A 1 100 ? 13.498 -1.680 1.863 1.00 81.06 100 GLY A O 1
ATOM 745 N N . ILE A 1 101 ? 15.469 -0.802 1.228 1.00 86.69 101 ILE A N 1
ATOM 746 C CA . ILE A 1 101 ? 15.300 0.489 1.917 1.00 86.69 101 ILE A CA 1
ATOM 747 C C . ILE A 1 101 ? 14.103 1.246 1.332 1.00 86.69 101 ILE A C 1
ATOM 749 O O . ILE A 1 101 ? 13.229 1.688 2.079 1.00 86.69 101 ILE A O 1
ATOM 753 N N . TYR A 1 102 ? 14.011 1.343 0.002 1.00 90.06 102 TYR A N 1
ATOM 754 C CA . TYR A 1 102 ? 12.856 1.963 -0.655 1.00 90.06 102 TYR A CA 1
ATOM 755 C C . TYR A 1 102 ? 11.555 1.215 -0.370 1.00 90.06 102 TYR A C 1
ATOM 757 O O . TYR A 1 102 ? 10.532 1.862 -0.164 1.00 90.06 102 TYR A O 1
ATOM 765 N N . GLY A 1 103 ? 11.586 -0.119 -0.301 1.00 89.62 103 GLY A N 1
ATOM 766 C CA . GLY A 1 103 ? 10.438 -0.927 0.106 1.00 89.62 103 GLY A CA 1
ATOM 767 C C . GLY A 1 103 ? 9.942 -0.549 1.503 1.00 89.62 103 GLY A C 1
ATOM 768 O O . GLY A 1 103 ? 8.759 -0.266 1.681 1.00 89.62 103 GLY A O 1
ATOM 769 N N . ILE A 1 104 ? 10.841 -0.450 2.485 1.00 92.00 104 ILE A N 1
ATOM 770 C CA . ILE A 1 104 ? 10.485 -0.023 3.847 1.00 92.00 104 ILE A CA 1
ATOM 771 C C . ILE A 1 104 ? 9.924 1.406 3.846 1.00 92.00 104 ILE A C 1
ATOM 773 O O . ILE A 1 104 ? 8.893 1.646 4.471 1.00 92.00 104 ILE A O 1
ATOM 777 N N . ILE A 1 105 ? 10.544 2.345 3.122 1.00 94.94 105 ILE A N 1
ATOM 778 C CA . ILE A 1 105 ? 10.068 3.737 3.022 1.00 94.94 105 ILE A CA 1
ATOM 779 C C . ILE A 1 105 ? 8.671 3.800 2.384 1.00 94.94 105 ILE A C 1
ATOM 781 O O . ILE A 1 105 ? 7.785 4.483 2.901 1.00 94.94 105 ILE A O 1
ATOM 785 N N . ALA A 1 106 ? 8.451 3.073 1.288 1.00 95.75 106 ALA A N 1
ATOM 786 C CA . ALA A 1 106 ? 7.179 3.044 0.571 1.00 95.75 106 ALA A CA 1
ATOM 787 C C . ALA A 1 106 ? 6.040 2.534 1.468 1.00 95.75 106 ALA A C 1
ATOM 789 O O . ALA A 1 106 ? 4.973 3.150 1.545 1.00 95.75 106 ALA A O 1
ATOM 790 N N . PHE A 1 107 ? 6.288 1.453 2.209 1.00 97.06 107 PHE A N 1
ATOM 791 C CA . PHE A 1 107 ? 5.307 0.886 3.130 1.00 97.06 107 PHE A CA 1
ATOM 792 C C . PHE A 1 107 ? 5.147 1.697 4.420 1.00 97.06 107 PHE A C 1
ATOM 794 O O . PHE A 1 107 ? 4.035 1.782 4.939 1.00 97.06 107 PHE A O 1
ATOM 801 N N . LEU A 1 108 ? 6.196 2.362 4.910 1.00 97.88 108 LEU A N 1
ATOM 802 C CA . LEU A 1 108 ? 6.076 3.337 5.996 1.00 97.88 108 LEU A CA 1
ATOM 803 C C . LEU A 1 108 ? 5.093 4.450 5.606 1.00 97.88 108 LEU A C 1
ATOM 805 O O . LEU A 1 108 ? 4.178 4.755 6.371 1.00 97.88 108 LEU A O 1
ATOM 809 N N . ILE A 1 109 ? 5.236 5.015 4.404 1.00 97.94 109 ILE A N 1
ATOM 810 C CA . ILE A 1 109 ? 4.327 6.049 3.891 1.00 97.94 109 ILE A CA 1
ATOM 811 C C . ILE A 1 109 ? 2.901 5.505 3.766 1.00 97.94 109 ILE A C 1
ATOM 813 O O . ILE A 1 109 ? 1.965 6.157 4.230 1.00 97.94 109 ILE A O 1
ATOM 817 N N . MET A 1 110 ? 2.723 4.299 3.213 1.00 98.38 110 MET A N 1
ATOM 818 C CA . MET A 1 110 ? 1.411 3.643 3.145 1.00 98.38 110 MET A CA 1
ATOM 819 C C . MET A 1 110 ? 0.768 3.528 4.533 1.00 98.38 110 MET A C 1
ATOM 821 O O . MET A 1 110 ? -0.380 3.935 4.718 1.00 98.38 110 MET A O 1
ATOM 825 N N . GLY A 1 111 ? 1.511 3.008 5.512 1.00 97.75 111 GLY A N 1
ATOM 826 C CA . GLY A 1 111 ? 1.046 2.844 6.884 1.00 97.75 111 GLY A CA 1
ATOM 827 C C . GLY A 1 111 ? 0.631 4.171 7.515 1.00 97.75 111 GLY A C 1
ATOM 828 O O . GLY A 1 111 ? -0.460 4.266 8.071 1.00 97.75 111 GLY A O 1
ATOM 829 N N . LEU A 1 112 ? 1.445 5.221 7.363 1.00 97.44 112 LEU A N 1
ATOM 830 C CA . LEU A 1 112 ? 1.130 6.561 7.869 1.00 97.44 112 LEU A CA 1
ATOM 831 C C . LEU A 1 112 ? -0.157 7.121 7.252 1.00 97.44 112 LEU A C 1
ATOM 833 O O . LEU A 1 112 ? -0.999 7.662 7.970 1.00 97.44 112 LEU A O 1
ATOM 837 N N . MET A 1 113 ? -0.342 6.967 5.937 1.00 97.25 113 MET A N 1
ATOM 838 C CA . MET A 1 113 ? -1.554 7.434 5.257 1.00 97.25 113 MET A CA 1
ATOM 839 C C . MET A 1 113 ? -2.803 6.693 5.739 1.00 97.25 113 MET A C 1
ATOM 841 O O . MET A 1 113 ? -3.840 7.323 5.969 1.00 97.25 113 MET A O 1
ATOM 845 N N . VAL A 1 114 ? -2.711 5.378 5.952 1.00 96.38 114 VAL A N 1
ATOM 846 C CA . VAL A 1 114 ? -3.808 4.588 6.529 1.00 96.38 114 VAL A CA 1
ATOM 847 C C . VAL A 1 114 ? -4.140 5.069 7.946 1.00 96.38 114 VAL A C 1
ATOM 849 O O . VAL A 1 114 ? -5.312 5.307 8.245 1.00 96.38 114 VAL A O 1
ATOM 852 N N . GLU A 1 115 ? -3.139 5.290 8.803 1.00 95.12 115 GLU A N 1
ATOM 853 C CA . GLU A 1 115 ? -3.370 5.754 10.179 1.00 95.12 115 GLU A CA 1
ATOM 854 C C . GLU A 1 115 ? -4.001 7.151 10.230 1.00 95.12 115 GLU A C 1
ATOM 856 O O . GLU A 1 115 ? -4.981 7.363 10.943 1.00 95.12 115 GLU A O 1
ATOM 861 N N . PHE A 1 116 ? -3.525 8.107 9.426 1.00 93.12 116 PHE A N 1
ATOM 862 C CA . PHE A 1 116 ? -4.111 9.458 9.375 1.00 93.12 116 PHE A CA 1
ATOM 863 C C . PHE A 1 116 ? -5.564 9.484 8.889 1.00 93.12 116 PHE A C 1
ATOM 865 O O . PHE A 1 116 ? -6.328 10.427 9.168 1.00 93.12 116 PHE A O 1
ATOM 872 N N . SER A 1 117 ? -5.956 8.436 8.174 1.00 90.81 117 SER A N 1
ATOM 873 C CA . SER A 1 117 ? -7.294 8.275 7.630 1.00 90.81 117 SER A CA 1
ATOM 874 C C . SER A 1 117 ? -8.281 7.736 8.665 1.00 90.81 117 SER A C 1
ATOM 876 O O . SER A 1 117 ? -9.471 8.042 8.557 1.00 90.81 117 SER A O 1
ATOM 878 N N . CYS A 1 118 ? -7.813 7.056 9.722 1.00 84.94 118 CYS A N 1
ATOM 879 C CA . CYS A 1 118 ? -8.655 6.677 10.853 1.00 84.94 118 CYS A CA 1
ATOM 880 C C . CYS A 1 118 ? -8.684 7.766 11.943 1.00 84.94 118 CYS A C 1
ATOM 882 O O . CYS A 1 118 ? -7.713 8.001 12.656 1.00 84.94 118 CYS A O 1
ATOM 884 N N . LYS A 1 119 ? -9.833 8.434 12.110 1.00 78.31 119 LYS A N 1
ATOM 885 C CA . LYS A 1 119 ? -10.131 9.324 13.255 1.00 78.31 119 LYS A CA 1
ATOM 886 C C . LYS A 1 119 ? -11.535 9.038 13.800 1.00 78.31 119 LYS A C 1
ATOM 888 O O . LYS A 1 119 ? -12.290 8.305 13.167 1.00 78.31 119 LYS A O 1
ATOM 893 N N . SER A 1 120 ? -11.903 9.659 14.930 1.00 57.38 120 SER A N 1
ATOM 894 C CA . SER A 1 120 ? -13.120 9.393 15.733 1.00 57.38 120 SER A CA 1
ATOM 895 C C . SER A 1 120 ? -14.464 9.325 14.989 1.00 57.38 120 SER A C 1
ATOM 897 O O . SER A 1 120 ? -15.432 8.833 15.558 1.00 57.38 120 SER A O 1
ATOM 899 N N . LYS A 1 121 ? -14.554 9.787 13.736 1.00 69.00 121 LYS A N 1
ATOM 900 C CA . LYS A 1 121 ? -15.706 9.557 12.854 1.00 69.00 121 LYS A CA 1
ATOM 901 C C . LYS A 1 121 ? -15.251 8.778 11.622 1.00 69.00 121 LYS A C 1
ATOM 903 O O . LYS A 1 121 ? -14.718 9.353 10.672 1.00 69.00 121 LYS A O 1
ATOM 908 N N . LEU A 1 122 ? -15.441 7.464 11.672 1.00 75.00 122 LEU A N 1
ATOM 909 C CA . LEU A 1 122 ? -15.074 6.543 10.603 1.00 75.00 122 LEU A CA 1
ATOM 910 C C . LEU A 1 122 ? -16.040 6.734 9.423 1.00 75.00 122 LEU A C 1
ATOM 912 O O . LEU A 1 122 ? -17.223 6.428 9.533 1.00 75.00 122 LEU A O 1
ATOM 916 N N . SER A 1 123 ? -15.544 7.286 8.315 1.00 85.44 123 SER A N 1
ATOM 917 C CA . SER A 1 123 ? -16.322 7.552 7.099 1.00 85.44 123 SER A CA 1
ATOM 918 C C . SER A 1 123 ? -15.734 6.782 5.923 1.00 85.44 123 SER A C 1
ATOM 920 O O . SER A 1 123 ? -14.515 6.784 5.737 1.00 85.44 123 SER A O 1
ATOM 922 N N . PHE A 1 124 ? -16.607 6.174 5.113 1.00 88.62 124 PHE A N 1
ATOM 923 C CA . PHE A 1 124 ? -16.238 5.465 3.885 1.00 88.62 124 PHE A CA 1
ATOM 924 C C . PHE A 1 124 ? -15.392 6.334 2.954 1.00 88.62 124 PHE A C 1
ATOM 926 O O . PHE A 1 124 ? -14.342 5.894 2.497 1.00 88.62 124 PHE A O 1
ATOM 933 N N . ALA A 1 125 ? -15.807 7.585 2.730 1.00 90.38 125 ALA A N 1
ATOM 934 C CA . ALA A 1 125 ? -15.104 8.499 1.835 1.00 90.38 125 ALA A CA 1
ATOM 935 C C . ALA A 1 125 ? -13.688 8.804 2.339 1.00 90.38 125 ALA A C 1
ATOM 937 O O . ALA A 1 125 ? -12.723 8.705 1.588 1.00 90.38 125 ALA A O 1
ATOM 938 N N . ARG A 1 126 ? -13.545 9.115 3.632 1.00 91.81 126 ARG A N 1
ATOM 939 C CA . ARG A 1 126 ? -12.242 9.445 4.224 1.00 91.81 126 ARG A CA 1
ATOM 940 C C . ARG A 1 126 ? -11.284 8.260 4.176 1.00 91.81 126 ARG A C 1
ATOM 942 O O . ARG A 1 126 ? -10.130 8.432 3.799 1.00 91.81 126 ARG A O 1
ATOM 949 N N . LEU A 1 127 ? -11.756 7.077 4.566 1.00 93.56 127 LEU A N 1
ATOM 950 C CA . LEU A 1 127 ? -10.916 5.886 4.590 1.00 93.56 127 LEU A CA 1
ATOM 951 C C . LEU A 1 127 ? -10.568 5.418 3.170 1.00 93.56 127 LEU A C 1
ATOM 953 O O . LEU A 1 127 ? -9.424 5.054 2.924 1.00 93.56 127 LEU A O 1
ATOM 957 N N . GLY A 1 128 ? -11.516 5.499 2.231 1.00 95.94 128 GLY A N 1
ATOM 958 C CA . GLY A 1 128 ? -11.285 5.213 0.815 1.00 95.94 128 GLY A CA 1
ATOM 959 C C . GLY A 1 128 ? -10.253 6.155 0.192 1.00 95.94 128 GLY A C 1
ATOM 960 O O . GLY A 1 128 ? -9.270 5.688 -0.372 1.00 95.94 128 GLY A O 1
ATOM 961 N N . ILE A 1 129 ? -10.405 7.475 0.362 1.00 96.50 129 ILE A N 1
ATOM 962 C CA . ILE A 1 129 ? -9.408 8.458 -0.104 1.00 96.50 129 ILE A CA 1
ATOM 963 C C . ILE A 1 129 ? -8.043 8.165 0.527 1.00 96.50 129 ILE A C 1
ATOM 965 O O . ILE A 1 129 ? -7.035 8.124 -0.174 1.00 96.50 129 ILE A O 1
ATOM 969 N N . GLY A 1 130 ? -8.023 7.894 1.831 1.00 96.12 130 GLY A N 1
ATOM 970 C CA . GLY A 1 130 ? -6.835 7.491 2.573 1.00 96.12 130 GLY A CA 1
ATOM 971 C C . GLY A 1 130 ? -6.101 6.299 1.975 1.00 96.12 130 GLY A C 1
ATOM 972 O O . GLY A 1 130 ? -4.906 6.376 1.706 1.00 96.12 130 GLY A O 1
ATOM 973 N N . GLY A 1 131 ? -6.828 5.209 1.727 1.00 97.50 131 GLY A N 1
ATOM 974 C CA . GLY A 1 131 ? -6.293 4.002 1.104 1.00 97.50 131 GLY A CA 1
ATOM 975 C C . GLY A 1 131 ? -5.802 4.231 -0.324 1.00 97.50 131 GLY A C 1
ATOM 976 O O . GLY A 1 131 ? -4.752 3.712 -0.704 1.00 97.50 131 GLY A O 1
ATOM 977 N N . GLY A 1 132 ? -6.520 5.041 -1.104 1.00 98.12 132 GLY A N 1
ATOM 978 C CA . GLY A 1 132 ? -6.118 5.402 -2.462 1.00 98.12 132 GLY A CA 1
ATOM 979 C C . GLY A 1 132 ? -4.813 6.194 -2.493 1.00 98.12 132 GLY A C 1
ATOM 980 O O . GLY A 1 132 ? -3.889 5.826 -3.218 1.00 98.12 132 GLY A O 1
ATOM 981 N N . VAL A 1 133 ? -4.692 7.224 -1.647 1.00 98.19 133 VAL A N 1
ATOM 982 C CA . VAL A 1 133 ? -3.445 7.991 -1.478 1.00 98.19 133 VAL A CA 1
ATOM 983 C C . VAL A 1 133 ? -2.319 7.091 -0.963 1.00 98.19 133 VAL A C 1
ATOM 985 O O . VAL A 1 133 ? -1.201 7.170 -1.467 1.00 98.19 133 VAL A O 1
ATOM 988 N N . ALA A 1 134 ? -2.606 6.199 -0.012 1.00 98.19 134 ALA A N 1
ATOM 989 C CA . ALA A 1 134 ? -1.624 5.268 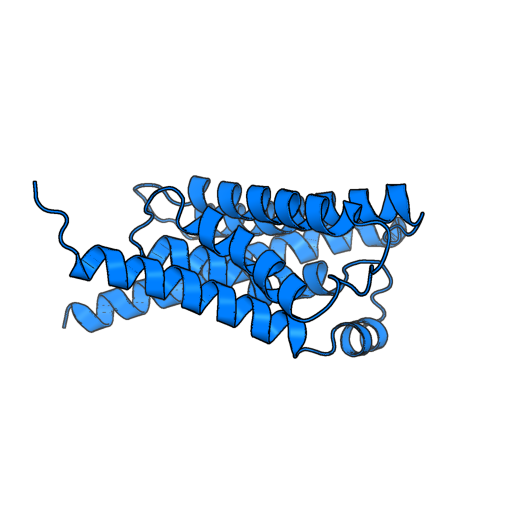0.538 1.00 98.19 134 ALA A CA 1
ATOM 990 C C . ALA A 1 134 ? -1.006 4.370 -0.548 1.00 98.19 134 ALA A C 1
ATOM 992 O O . ALA A 1 134 ? 0.220 4.261 -0.625 1.00 98.19 134 ALA A O 1
ATOM 993 N N . ASN A 1 135 ? -1.829 3.765 -1.415 1.00 98.44 135 ASN A N 1
ATOM 994 C CA . ASN A 1 135 ? -1.327 2.931 -2.511 1.00 98.44 135 ASN A CA 1
ATOM 995 C C . ASN A 1 135 ? -0.566 3.759 -3.555 1.00 98.44 135 ASN A C 1
ATOM 997 O O . ASN A 1 135 ? 0.506 3.357 -3.999 1.00 98.44 135 ASN A O 1
ATOM 1001 N N . LEU A 1 136 ? -1.093 4.931 -3.921 1.00 97.75 136 LEU A N 1
ATOM 1002 C CA . LEU A 1 136 ? -0.486 5.796 -4.932 1.00 97.75 136 LEU A CA 1
ATOM 1003 C C . LEU A 1 136 ? 0.902 6.290 -4.506 1.00 97.75 136 LEU A C 1
ATOM 1005 O O . LEU A 1 136 ? 1.838 6.247 -5.305 1.00 97.75 136 LEU A O 1
ATOM 1009 N N . LEU A 1 137 ? 1.069 6.711 -3.249 1.00 97.69 137 LEU A N 1
ATOM 1010 C CA . LEU A 1 137 ? 2.368 7.144 -2.733 1.00 97.69 137 LEU A CA 1
ATOM 1011 C C . LEU A 1 137 ? 3.352 5.976 -2.613 1.00 97.69 137 LEU A C 1
ATOM 1013 O O . LEU A 1 137 ? 4.507 6.121 -3.008 1.00 97.69 137 LEU A O 1
ATOM 1017 N N . CYS A 1 138 ? 2.897 4.807 -2.150 1.00 97.00 138 CYS A N 1
ATOM 1018 C CA . CYS A 1 138 ? 3.720 3.595 -2.117 1.00 97.00 138 CYS A CA 1
ATOM 1019 C C . CYS A 1 138 ? 4.232 3.216 -3.520 1.00 97.00 138 CYS A C 1
ATOM 1021 O O . CYS A 1 138 ? 5.430 2.983 -3.724 1.00 97.00 138 CYS A O 1
ATOM 1023 N N . LEU A 1 139 ? 3.339 3.235 -4.515 1.00 95.81 139 LEU A N 1
ATOM 1024 C CA . LEU A 1 139 ? 3.677 2.987 -5.914 1.00 95.81 139 LEU A CA 1
ATOM 1025 C C . LEU A 1 139 ? 4.660 4.031 -6.450 1.00 95.81 139 LEU A C 1
ATOM 1027 O O . LEU A 1 139 ? 5.637 3.667 -7.097 1.00 95.81 139 LEU A O 1
ATOM 1031 N N . THR A 1 140 ? 4.434 5.310 -6.147 1.00 95.50 140 THR A N 1
ATOM 1032 C CA . THR A 1 140 ? 5.300 6.412 -6.591 1.00 95.50 140 THR A CA 1
ATOM 1033 C C . THR A 1 140 ? 6.722 6.241 -6.070 1.00 95.50 140 THR A C 1
ATOM 1035 O O . THR A 1 140 ? 7.666 6.301 -6.851 1.00 95.50 140 THR A O 1
ATOM 1038 N N . VAL A 1 141 ? 6.892 5.955 -4.775 1.00 95.56 141 VAL A N 1
ATOM 1039 C CA . VAL A 1 141 ? 8.216 5.695 -4.186 1.00 95.56 141 VAL A CA 1
ATOM 1040 C C . VAL A 1 141 ? 8.883 4.497 -4.854 1.00 95.56 141 VAL A C 1
ATOM 1042 O O . VAL A 1 141 ? 10.067 4.551 -5.180 1.00 95.56 141 VAL A O 1
ATOM 1045 N N . THR A 1 142 ? 8.120 3.439 -5.122 1.00 92.62 142 THR A N 1
ATOM 1046 C CA . THR A 1 142 ? 8.646 2.238 -5.782 1.00 92.62 142 THR A CA 1
ATOM 1047 C C . THR A 1 142 ? 9.083 2.515 -7.219 1.00 92.62 142 THR A C 1
ATOM 1049 O O . THR A 1 142 ? 10.140 2.053 -7.643 1.00 92.62 142 THR A O 1
ATOM 1052 N N . TRP A 1 143 ? 8.310 3.292 -7.977 1.00 93.31 143 TRP A N 1
ATOM 1053 C CA . TRP A 1 143 ? 8.691 3.706 -9.324 1.00 93.31 143 TRP A CA 1
ATOM 1054 C C . TRP A 1 143 ? 9.903 4.623 -9.337 1.00 93.31 143 TRP A C 1
ATOM 1056 O O . TRP A 1 143 ? 10.757 4.435 -10.193 1.00 93.31 143 TRP A O 1
ATOM 1066 N N . LEU A 1 144 ? 10.013 5.568 -8.400 1.00 93.19 144 LEU A N 1
ATOM 1067 C CA . LEU A 1 144 ? 11.204 6.413 -8.281 1.00 93.19 144 LEU A CA 1
ATOM 1068 C C . LEU A 1 144 ? 12.449 5.565 -8.006 1.00 93.19 144 LEU A C 1
ATOM 1070 O O . LEU A 1 144 ? 13.470 5.755 -8.660 1.00 93.19 144 LEU A O 1
ATOM 1074 N N . ALA A 1 145 ? 12.344 4.583 -7.109 1.00 90.75 145 ALA A N 1
ATOM 1075 C CA . ALA A 1 145 ? 13.435 3.661 -6.815 1.00 90.75 145 ALA A CA 1
ATOM 1076 C C . ALA A 1 145 ? 13.892 2.908 -8.077 1.00 90.75 145 ALA A C 1
ATOM 1078 O O . ALA A 1 145 ? 15.065 2.944 -8.442 1.00 90.75 145 ALA A O 1
ATOM 1079 N N . ILE A 1 146 ? 12.960 2.263 -8.784 1.00 88.62 146 ILE A N 1
ATOM 1080 C CA . ILE A 1 146 ? 13.276 1.474 -9.986 1.00 88.62 146 ILE A CA 1
ATOM 1081 C C . ILE A 1 146 ? 13.745 2.378 -11.136 1.00 88.62 146 ILE A C 1
ATOM 1083 O O . ILE A 1 146 ? 14.681 2.041 -11.857 1.00 88.62 146 ILE A O 1
ATOM 1087 N N . GLY A 1 147 ? 13.127 3.542 -11.294 1.00 91.06 147 GLY A N 1
ATOM 1088 C CA . GLY A 1 147 ? 13.442 4.497 -12.345 1.00 91.06 147 GLY A CA 1
ATOM 1089 C C . GLY A 1 147 ? 14.836 5.103 -12.200 1.00 91.06 147 GLY A C 1
ATOM 1090 O O . GLY A 1 147 ? 15.557 5.208 -13.192 1.00 91.06 147 GLY A O 1
ATOM 1091 N N . PHE A 1 148 ? 15.251 5.457 -10.980 1.00 91.00 148 PHE A N 1
ATOM 1092 C CA . PHE A 1 148 ? 16.582 6.021 -10.735 1.00 91.00 148 PHE A CA 1
ATOM 1093 C C . PHE A 1 148 ? 17.702 4.983 -10.784 1.00 91.00 148 PHE A C 1
ATOM 1095 O O . PHE A 1 148 ? 18.792 5.312 -11.241 1.00 91.00 148 PHE A O 1
ATOM 1102 N N . HIS A 1 149 ? 17.453 3.746 -10.346 1.00 88.06 149 HIS A N 1
ATOM 1103 C CA . HIS A 1 149 ? 18.507 2.732 -10.240 1.00 88.06 149 HIS A CA 1
ATOM 1104 C C . HIS A 1 149 ? 18.561 1.743 -11.409 1.00 88.06 149 HIS A C 1
ATOM 1106 O O . HIS A 1 149 ? 19.617 1.182 -11.683 1.00 88.06 149 HIS A O 1
ATOM 1112 N N . SER A 1 150 ? 17.444 1.498 -12.096 1.00 85.75 150 SER A N 1
ATOM 1113 C CA . SER A 1 150 ? 17.368 0.542 -13.210 1.00 85.75 150 SER A CA 1
ATOM 1114 C C . SER A 1 150 ? 16.980 1.196 -14.535 1.00 85.75 150 SER A C 1
ATOM 1116 O O . SER A 1 150 ? 16.902 0.502 -15.543 1.00 85.75 150 SER A O 1
ATOM 1118 N N . HIS A 1 151 ? 16.714 2.509 -14.551 1.00 88.06 151 HIS A N 1
ATOM 1119 C CA . HIS A 1 151 ? 16.249 3.258 -15.727 1.00 88.06 151 HIS A CA 1
ATOM 1120 C C . HIS A 1 151 ? 14.966 2.697 -16.368 1.00 88.06 151 HIS A C 1
ATOM 1122 O O . HIS A 1 151 ? 14.638 3.014 -17.512 1.00 88.06 151 HIS A O 1
ATOM 1128 N N . VAL A 1 152 ? 14.201 1.898 -15.617 1.00 87.94 152 VAL A N 1
ATOM 1129 C CA . VAL A 1 152 ? 12.922 1.332 -16.049 1.00 87.94 152 VAL A CA 1
ATOM 1130 C C . VAL A 1 152 ? 11.796 2.176 -15.465 1.00 87.94 152 VAL A C 1
ATOM 1132 O O . VAL A 1 152 ? 11.577 2.195 -14.256 1.00 87.94 152 VAL A O 1
ATOM 1135 N N . TRP A 1 153 ? 11.051 2.849 -16.337 1.00 90.56 153 TRP A N 1
ATOM 1136 C CA . TRP A 1 153 ? 9.930 3.712 -15.968 1.00 90.56 153 TRP A CA 1
ATOM 1137 C C . TRP A 1 153 ? 8.601 3.135 -16.470 1.00 90.56 153 TRP A C 1
ATOM 1139 O O . TRP A 1 153 ? 8.582 2.396 -17.460 1.00 90.56 153 TRP A O 1
ATOM 1149 N N . PRO A 1 154 ? 7.465 3.452 -15.821 1.00 88.88 154 PRO A N 1
ATOM 1150 C CA . PRO A 1 154 ? 6.160 3.188 -16.414 1.00 88.88 154 PRO A CA 1
ATOM 1151 C C . PRO A 1 154 ? 6.007 3.950 -17.739 1.00 88.88 154 PRO A C 1
ATOM 1153 O O . PRO A 1 154 ? 6.578 5.022 -17.933 1.00 88.88 154 PRO A O 1
ATOM 1156 N N . SER A 1 155 ? 5.193 3.417 -18.651 1.00 88.25 155 SER A N 1
ATOM 1157 C CA . SER A 1 155 ? 4.897 4.098 -19.914 1.00 88.25 155 SER A CA 1
ATOM 1158 C C . SER A 1 155 ? 4.225 5.452 -19.662 1.00 88.25 155 SER A C 1
ATOM 1160 O O . SER A 1 155 ? 3.116 5.505 -19.128 1.00 88.25 155 SER A O 1
ATOM 1162 N N . ALA A 1 156 ? 4.862 6.544 -20.099 1.00 88.19 156 ALA A N 1
ATOM 1163 C CA . ALA A 1 156 ? 4.339 7.905 -19.939 1.00 88.19 156 ALA A CA 1
ATOM 1164 C C . ALA A 1 156 ? 2.939 8.077 -20.555 1.00 88.19 156 ALA A C 1
ATOM 1166 O O . ALA A 1 156 ? 2.102 8.789 -20.004 1.00 88.19 156 ALA A O 1
ATOM 1167 N N . ARG A 1 157 ? 2.653 7.357 -21.651 1.00 89.50 157 ARG A N 1
ATOM 1168 C CA . ARG A 1 157 ? 1.341 7.351 -22.317 1.00 89.50 157 ARG A CA 1
ATOM 1169 C C . ARG A 1 157 ? 0.219 6.854 -21.403 1.00 89.50 157 ARG A C 1
ATOM 1171 O O . ARG A 1 157 ? -0.893 7.366 -21.474 1.00 89.50 157 ARG A O 1
ATOM 1178 N N . PHE A 1 158 ? 0.502 5.858 -20.565 1.00 89.31 158 PHE A N 1
ATOM 1179 C CA . PHE A 1 158 ? -0.483 5.230 -19.680 1.00 89.31 158 PHE A CA 1
ATOM 1180 C C . PHE A 1 158 ? -0.387 5.718 -18.233 1.00 89.31 158 PHE A C 1
ATOM 1182 O O . PHE A 1 158 ? -1.183 5.298 -17.396 1.00 89.31 158 PHE A O 1
ATOM 1189 N N . LEU A 1 159 ? 0.543 6.625 -17.927 1.00 91.06 159 LEU A N 1
ATOM 1190 C CA . LEU A 1 159 ? 0.805 7.080 -16.566 1.00 91.06 159 LEU A CA 1
ATOM 1191 C C . LEU A 1 159 ? -0.444 7.635 -15.851 1.00 91.06 159 LEU A C 1
ATOM 1193 O O . LEU A 1 159 ? -0.696 7.195 -14.728 1.00 91.06 159 LEU A O 1
ATOM 1197 N N . PRO A 1 160 ? -1.282 8.506 -16.458 1.00 93.50 160 PRO A N 1
ATOM 1198 C CA . PRO A 1 160 ? -2.493 8.994 -15.791 1.00 93.50 160 PRO A CA 1
ATOM 1199 C C . PRO A 1 160 ? -3.475 7.867 -15.454 1.00 93.50 160 PRO A C 1
ATOM 1201 O O . PRO A 1 160 ? -4.051 7.844 -14.368 1.00 93.50 160 PRO A O 1
ATOM 1204 N N . LEU A 1 161 ? -3.620 6.898 -16.365 1.00 93.31 161 LEU A N 1
ATOM 1205 C CA . LEU A 1 161 ? -4.468 5.728 -16.159 1.00 93.31 161 LEU A CA 1
ATOM 1206 C C . LEU A 1 161 ? -3.926 4.858 -15.022 1.00 93.31 161 LEU A C 1
ATOM 1208 O O . LEU A 1 161 ? -4.684 4.465 -14.141 1.00 93.31 161 LEU A O 1
ATOM 1212 N N . TYR A 1 162 ? -2.621 4.587 -14.998 1.00 93.88 162 TYR A N 1
ATOM 1213 C CA . TYR A 1 162 ? -1.999 3.797 -13.938 1.00 93.88 162 TYR A CA 1
ATOM 1214 C C . TYR A 1 162 ? -2.150 4.454 -12.565 1.00 93.88 162 TYR A C 1
ATOM 1216 O O . TYR A 1 162 ? -2.477 3.769 -11.600 1.00 93.88 162 TYR A O 1
ATOM 1224 N N . LEU A 1 163 ? -1.980 5.774 -12.468 1.00 95.62 163 LEU A N 1
ATOM 1225 C CA . LEU A 1 163 ? -2.198 6.508 -11.220 1.00 95.62 163 LEU A CA 1
ATOM 1226 C C . LEU A 1 163 ? -3.659 6.417 -10.759 1.00 95.62 163 LEU A C 1
ATOM 1228 O O . LEU A 1 163 ? -3.912 6.132 -9.588 1.00 95.62 163 LEU A O 1
ATOM 1232 N N . ALA A 1 164 ? -4.616 6.593 -11.675 1.00 96.62 164 ALA A N 1
ATOM 1233 C CA . ALA A 1 164 ? -6.038 6.469 -11.365 1.00 96.62 164 ALA A CA 1
ATOM 1234 C C . ALA A 1 164 ? -6.391 5.055 -10.882 1.00 96.62 164 ALA A C 1
ATOM 1236 O O . ALA A 1 164 ? -7.042 4.896 -9.851 1.00 96.62 164 ALA A O 1
ATOM 1237 N N . VAL A 1 165 ? -5.917 4.020 -11.576 1.00 96.00 165 VAL A N 1
ATOM 1238 C CA . VAL A 1 165 ? -6.186 2.625 -11.205 1.00 96.00 165 VAL A CA 1
ATOM 1239 C C . VAL A 1 165 ? -5.518 2.263 -9.877 1.00 96.00 165 VAL A C 1
ATOM 1241 O O . VAL A 1 165 ? -6.164 1.647 -9.033 1.00 96.00 165 VAL A O 1
ATOM 1244 N N . ALA A 1 166 ? -4.287 2.719 -9.629 1.00 97.00 166 ALA A N 1
ATOM 1245 C CA . ALA A 1 166 ? -3.606 2.523 -8.349 1.00 97.00 166 ALA A CA 1
ATOM 1246 C C . ALA A 1 166 ? -4.370 3.166 -7.186 1.00 97.00 166 ALA A C 1
ATOM 1248 O O . ALA A 1 166 ? -4.555 2.534 -6.140 1.00 97.00 166 ALA A O 1
ATOM 1249 N N . PHE A 1 167 ? -4.856 4.395 -7.372 1.00 98.38 167 PHE A N 1
ATOM 1250 C CA . PHE A 1 167 ? -5.693 5.068 -6.385 1.00 98.38 167 PHE A CA 1
ATOM 1251 C C . PHE A 1 167 ? -6.992 4.293 -6.137 1.00 98.38 167 PHE A C 1
ATOM 1253 O O . PHE A 1 167 ? -7.331 4.007 -4.990 1.00 98.38 167 PHE A O 1
ATOM 1260 N N . MET A 1 168 ? -7.697 3.904 -7.203 1.00 98.19 168 MET A N 1
ATOM 1261 C CA . MET A 1 168 ? -8.954 3.160 -7.097 1.00 98.19 168 MET A CA 1
ATOM 1262 C C . MET A 1 168 ? -8.758 1.812 -6.403 1.00 98.19 168 MET A C 1
ATOM 1264 O O . MET A 1 168 ? -9.536 1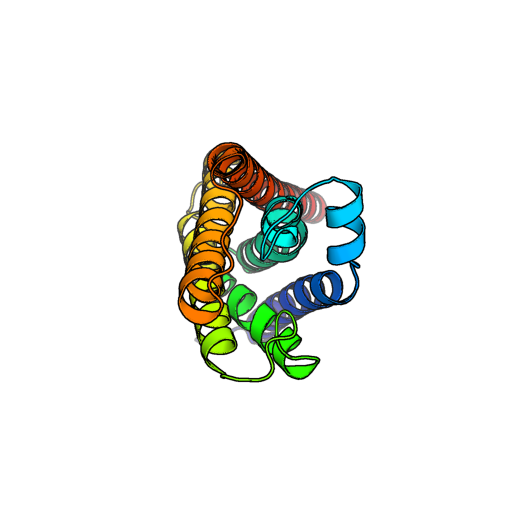.468 -5.516 1.00 98.19 168 MET A O 1
ATOM 1268 N N . SER A 1 169 ? -7.689 1.086 -6.739 1.00 97.94 169 SER A N 1
ATOM 1269 C CA . SER A 1 169 ? -7.314 -0.162 -6.074 1.00 97.94 169 SER A CA 1
ATOM 1270 C C . SER A 1 169 ? -7.153 0.064 -4.569 1.00 97.94 169 SER A C 1
ATOM 1272 O O . SER A 1 169 ? -7.835 -0.579 -3.767 1.00 97.94 169 SER A O 1
ATOM 1274 N N . GLY A 1 170 ? -6.331 1.044 -4.172 1.00 98.31 170 GLY A N 1
ATOM 1275 C CA . GLY A 1 170 ? -6.111 1.397 -2.768 1.00 98.31 170 GLY A CA 1
ATOM 1276 C C . GLY A 1 170 ? -7.398 1.768 -2.027 1.00 98.31 170 GLY A C 1
ATOM 1277 O O . GLY A 1 170 ? -7.643 1.281 -0.921 1.00 98.31 170 GLY A O 1
ATOM 1278 N N . ALA A 1 171 ? -8.250 2.580 -2.654 1.00 98.12 171 ALA A N 1
ATOM 1279 C CA . ALA A 1 171 ? -9.525 2.995 -2.082 1.00 98.12 171 ALA A CA 1
ATOM 1280 C C . ALA A 1 171 ? -10.468 1.808 -1.850 1.00 98.12 171 ALA A C 1
ATOM 1282 O O . ALA A 1 171 ? -11.038 1.681 -0.765 1.00 98.12 171 ALA A O 1
ATOM 1283 N N . VAL A 1 172 ? -10.586 0.908 -2.830 1.00 98.12 172 VAL A N 1
ATOM 1284 C CA . VAL A 1 172 ? -11.394 -0.313 -2.716 1.00 98.12 172 VAL A CA 1
ATOM 1285 C C . VAL A 1 172 ? -10.885 -1.198 -1.578 1.00 98.12 172 VAL A C 1
ATOM 1287 O O . VAL A 1 172 ? -11.683 -1.629 -0.747 1.00 98.12 172 VAL A O 1
ATOM 1290 N N . GLY A 1 173 ? -9.569 -1.414 -1.474 1.00 97.94 173 GLY A N 1
ATOM 1291 C CA . GLY A 1 173 ? -8.976 -2.204 -0.389 1.00 97.94 173 GLY A CA 1
ATOM 1292 C C . GLY A 1 173 ? -9.325 -1.664 1.002 1.00 97.94 173 GLY A C 1
ATOM 1293 O O . GLY A 1 173 ? -9.761 -2.415 1.878 1.00 97.94 173 GLY A O 1
ATOM 1294 N N . ALA A 1 174 ? -9.216 -0.349 1.195 1.00 97.50 174 ALA A N 1
ATOM 1295 C CA . ALA A 1 174 ? -9.568 0.294 2.459 1.00 97.50 174 ALA A CA 1
ATOM 1296 C C . ALA A 1 174 ? -11.074 0.219 2.774 1.00 97.50 174 ALA A C 1
ATOM 1298 O O . ALA A 1 174 ? -11.461 -0.025 3.919 1.00 97.50 174 ALA A O 1
ATOM 1299 N N . VAL A 1 175 ? -11.939 0.382 1.768 1.00 96.62 175 VAL A N 1
ATOM 1300 C CA . VAL A 1 175 ? -13.397 0.257 1.930 1.00 96.62 175 VAL A CA 1
ATOM 1301 C C . VAL A 1 175 ? -13.797 -1.173 2.294 1.00 96.62 175 VAL A C 1
ATOM 1303 O O . VAL A 1 175 ? -14.614 -1.360 3.195 1.00 96.62 175 VAL A O 1
ATOM 1306 N N . ILE A 1 176 ? -13.199 -2.187 1.666 1.00 96.94 176 ILE A N 1
ATOM 1307 C CA . ILE A 1 176 ? -13.448 -3.592 2.020 1.00 96.94 176 ILE A CA 1
ATOM 1308 C C . ILE A 1 176 ? -13.070 -3.841 3.487 1.00 96.94 176 ILE A C 1
ATOM 1310 O O . ILE A 1 176 ? -13.873 -4.406 4.231 1.00 96.94 176 ILE A O 1
ATOM 1314 N N . ALA A 1 177 ? -11.904 -3.361 3.938 1.00 96.75 177 ALA A N 1
ATOM 1315 C CA . ALA A 1 177 ? -11.482 -3.487 5.337 1.00 96.75 177 ALA A CA 1
ATOM 1316 C C . ALA A 1 177 ? -12.514 -2.893 6.314 1.00 96.75 177 ALA A C 1
ATOM 1318 O O . ALA A 1 177 ? -12.813 -3.480 7.361 1.00 96.75 177 ALA A O 1
ATOM 1319 N N . LEU A 1 178 ? -13.085 -1.738 5.961 1.00 94.62 178 LEU A N 1
ATOM 1320 C CA . LEU A 1 178 ? -14.120 -1.077 6.749 1.00 94.62 178 LEU A CA 1
ATOM 1321 C C . LEU A 1 178 ? -15.393 -1.915 6.847 1.00 94.62 178 LEU A C 1
ATOM 1323 O O . LEU A 1 178 ? -15.892 -2.123 7.954 1.00 94.62 178 LEU A O 1
ATOM 1327 N N . VAL A 1 179 ? -15.887 -2.425 5.716 1.00 94.56 179 VAL A N 1
ATOM 1328 C CA . VAL A 1 179 ? -17.090 -3.269 5.668 1.00 94.56 179 VAL A CA 1
ATOM 1329 C C . VAL A 1 179 ? -16.904 -4.522 6.521 1.00 94.56 179 VAL A C 1
ATOM 1331 O O . VAL A 1 179 ? -17.771 -4.840 7.336 1.00 94.56 179 VAL A O 1
ATOM 1334 N N . LEU A 1 180 ? -15.760 -5.203 6.396 1.00 94.25 180 LEU A N 1
ATOM 1335 C CA . LEU A 1 180 ? -15.444 -6.391 7.196 1.00 94.25 180 LEU A CA 1
ATOM 1336 C C . LEU A 1 180 ? -15.423 -6.077 8.698 1.00 94.25 180 LEU A C 1
ATOM 1338 O O . LEU A 1 180 ? -15.975 -6.826 9.505 1.00 94.25 180 LEU A O 1
ATOM 1342 N N . THR A 1 181 ? -14.843 -4.937 9.079 1.00 91.50 181 THR A N 1
ATOM 1343 C CA . THR A 1 181 ? -14.776 -4.526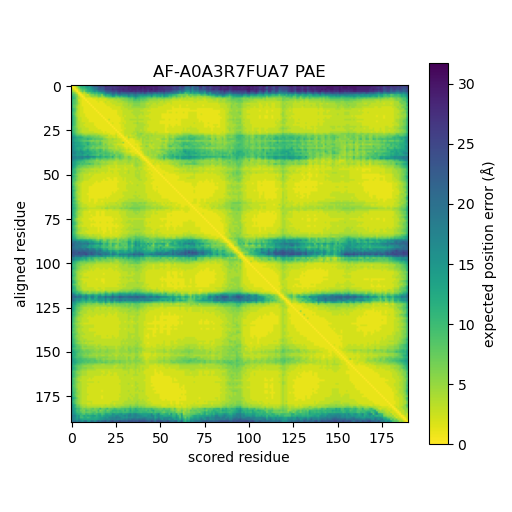 10.489 1.00 91.50 181 THR A CA 1
ATOM 1344 C C . THR A 1 181 ? -16.154 -4.164 11.049 1.00 91.50 181 THR A C 1
ATOM 1346 O O . THR A 1 181 ? -16.459 -4.485 12.198 1.00 91.50 181 THR A O 1
ATOM 1349 N N . GLN A 1 182 ? -16.998 -3.491 10.263 1.00 88.12 182 GLN A N 1
ATOM 1350 C CA . GLN A 1 182 ? -18.351 -3.117 10.682 1.00 88.12 182 GLN A CA 1
ATOM 1351 C C . GLN A 1 182 ? -19.265 -4.337 10.835 1.00 88.12 182 GLN A C 1
ATOM 1353 O O . GLN A 1 182 ? -19.979 -4.419 11.832 1.00 88.12 182 GLN A O 1
ATOM 1358 N N . ARG A 1 183 ? -19.194 -5.310 9.914 1.00 84.25 183 ARG A N 1
ATOM 1359 C CA . ARG A 1 183 ? -19.952 -6.570 10.018 1.00 84.25 183 ARG A CA 1
ATOM 1360 C C . ARG A 1 183 ? -19.646 -7.312 11.315 1.00 84.25 183 ARG A C 1
ATOM 1362 O O . ARG A 1 183 ? -20.562 -7.646 12.057 1.00 84.25 183 ARG A O 1
ATOM 1369 N N . LYS A 1 184 ? -18.361 -7.457 11.645 1.00 81.19 184 LYS A N 1
ATOM 1370 C CA . LYS A 1 184 ? -17.932 -8.135 12.873 1.00 81.19 184 LYS A CA 1
ATOM 1371 C C . LYS A 1 184 ? -18.459 -7.467 14.147 1.00 81.19 184 LYS A C 1
ATOM 1373 O O . LYS A 1 184 ? -18.809 -8.159 15.094 1.00 81.19 184 LYS A O 1
ATOM 1378 N N . LYS A 1 185 ? -18.525 -6.129 14.185 1.00 77.31 185 LYS A N 1
ATOM 1379 C CA . LYS A 1 185 ? -19.089 -5.403 15.338 1.00 77.31 185 LYS A CA 1
ATOM 1380 C C . LYS A 1 185 ? -20.579 -5.686 15.524 1.00 77.31 185 LYS A C 1
ATOM 1382 O O . LYS A 1 185 ? -21.008 -5.830 16.663 1.00 77.31 185 LYS A O 1
ATOM 1387 N N . HIS A 1 186 ? -21.329 -5.778 14.426 1.00 69.81 186 HIS A N 1
ATOM 1388 C CA . HIS A 1 186 ? -22.764 -6.059 14.449 1.00 69.81 186 HIS A CA 1
ATOM 1389 C C . HIS A 1 186 ? -23.072 -7.491 14.919 1.00 69.81 186 HIS A C 1
ATOM 1391 O O . HIS A 1 186 ? -24.022 -7.701 15.665 1.00 69.81 186 HIS A O 1
ATOM 1397 N N . GLU A 1 187 ? -22.258 -8.474 14.528 1.00 70.25 187 GLU A N 1
ATOM 1398 C CA . GLU A 1 187 ? -22.394 -9.865 14.995 1.00 70.25 187 GLU A CA 1
ATOM 1399 C C . GLU A 1 187 ? -22.149 -10.006 16.503 1.00 70.25 187 GLU A C 1
ATOM 1401 O O . GLU A 1 187 ? -22.800 -10.809 17.152 1.00 70.25 187 GLU A O 1
ATOM 1406 N N . THR A 1 188 ? -21.241 -9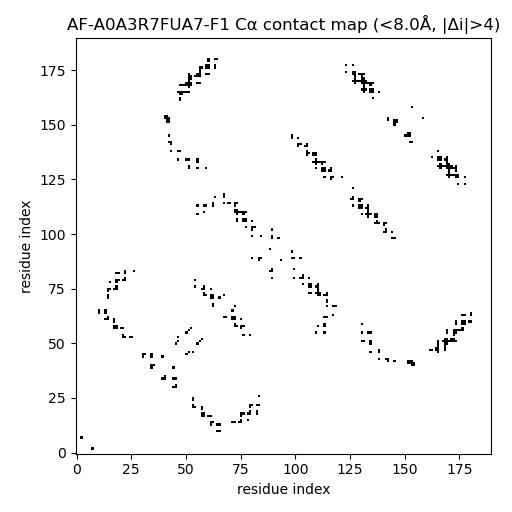.212 17.079 1.00 70.19 188 THR A N 1
ATOM 1407 C CA . THR A 1 188 ? -20.934 -9.257 18.522 1.00 70.19 188 THR A CA 1
ATOM 1408 C C . THR A 1 188 ? -21.905 -8.475 19.414 1.00 70.19 188 THR A C 1
ATOM 1410 O O . THR A 1 188 ? -21.732 -8.485 20.630 1.00 70.19 188 THR A O 1
ATOM 1413 N N . SER A 1 189 ? -22.860 -7.739 18.835 1.00 56.59 189 SER A N 1
ATOM 1414 C CA . SER A 1 189 ? -23.861 -6.945 19.572 1.00 56.59 189 SER A CA 1
ATOM 1415 C C . SER A 1 189 ? -25.241 -7.608 19.679 1.00 56.59 189 SER A C 1
ATOM 1417 O O . SER A 1 189 ? -26.147 -7.002 20.248 1.00 56.59 189 SER A O 1
ATOM 1419 N N . LEU A 1 190 ? -25.391 -8.806 19.111 1.00 52.59 190 LEU A N 1
ATOM 1420 C CA . LEU A 1 190 ? -26.548 -9.697 19.242 1.00 52.59 190 LEU A CA 1
ATOM 1421 C C . LEU A 1 190 ? -26.223 -10.800 20.255 1.00 52.59 190 LEU A C 1
ATOM 1423 O O . LEU A 1 190 ? -27.162 -11.210 20.967 1.00 52.59 190 LEU A O 1
#

Secondary structure (DSSP, 8-state):
----HHHHHHHHHHHHHHHHHHHHHHHHS-HHHHHHHTT--STTHHHHHHHIIIIIHHHHHHHHHTTS-TTHHHHHHHHHHHHHHHHS-GGG--SSTHHHHHHHHHHHHHHHHHHHH--SS--HHHHHHHHHHHHHHHHHHHHHHHHHHH-----TTTHHHHHHHHHHHHHHHHHHHHHHHHHHHHHTT-

Mean predicted aligned error: 5.42 Å

Nearest PDB structures (foldseek):
  4kbl-assembly3_A  TM=2.879E-01  e=3.288E+00  Homo sapiens

Radius of gyration: 16.71 Å; Cα contacts (8 Å, |Δi|>4): 284; chains: 1; bounding box: 49×26×58 Å